Protein AF-A0A2G9M709-F1 (afdb_monomer_lite)

Secondary structure (DSSP, 8-state):
-HHHHHHHHHHHHHHHHHHHHHHHHHHHH-STTSTHHHHHHHH-TT-HHHHH-TT---SSTTSS--S-BTTB--SS-TT-----PPTT-----TT-TTS--TTSGGGSPPPPPEEEEEEEESS---EEETTEEE--EEEEEEEEEPPPS---S-----EEEEEEEEESPPPPPTTEEEEEEEEETTTTEEEEEEEE---GGGEEEEEEEEES----SEEEEEEEESS----SPPS-EEEEEETT--TT-----HHHHSGGG-

Radius of gyration: 28.29 Å; chains: 1; bounding box: 55×75×73 Å

Foldseek 3Di:
DVVVVVVVVVVVVVVVVVVVVVVVVCVVAPDPQHDVVVVCQVPPCPRPCNVQNPPPDDPPPDPDDPDDDPPDQDPDDVPDDDDPPQADPDDDDPDDPPDDDVPPVQSGRDDWDWFKWKKAFPDQPFDQDVNDTDAKIKIKTKIWDDPPDDPPDDDQKTKIKIKMKMAPDDADDPFKWKWKWAAAPVVRDTDTQDTWHQDDRRMIIDIGMDTHDRDHFKMWIAIATPVHDDPDGDLGTTIMTTTPDPPPDDDPPVVNVVVVPD

pLDDT: mean 70.21, std 22.33, range [33.16, 97.44]

Structure (mmCIF, N/CA/C/O backbone):
data_AF-A0A2G9M709-F1
#
_entry.id   AF-A0A2G9M709-F1
#
loop_
_atom_site.group_PDB
_atom_site.id
_atom_site.type_symbol
_atom_site.label_atom_id
_atom_site.label_alt_id
_atom_site.label_comp_id
_atom_site.label_asym_id
_atom_site.label_entity_id
_atom_site.label_seq_id
_atom_site.pdbx_PDB_ins_code
_atom_site.Cartn_x
_atom_site.Cartn_y
_atom_site.Cartn_z
_atom_site.occupancy
_atom_site.B_iso_or_equiv
_atom_site.auth_seq_id
_atom_site.auth_comp_id
_atom_site.auth_asym_id
_atom_site.auth_atom_id
_atom_site.pdbx_PDB_model_num
ATOM 1 N N . MET A 1 1 ? -29.103 52.679 13.594 1.00 77.06 1 MET A N 1
ATOM 2 C CA . MET A 1 1 ? -28.140 51.559 13.471 1.00 77.06 1 MET A CA 1
ATOM 3 C C . MET A 1 1 ? -28.411 50.680 12.252 1.00 77.06 1 MET A C 1
ATOM 5 O O . MET A 1 1 ? -27.499 50.532 11.450 1.00 77.06 1 MET A O 1
ATOM 9 N N . LEU A 1 2 ? -29.648 50.207 12.042 1.00 83.44 2 LEU A N 1
ATOM 10 C CA . LEU A 1 2 ? -30.011 49.270 10.961 1.00 83.44 2 LEU A CA 1
ATOM 11 C C . LEU A 1 2 ? -29.575 49.675 9.534 1.00 83.44 2 LEU A C 1
ATOM 13 O O . LEU A 1 2 ? -29.126 48.842 8.757 1.00 83.44 2 LEU A O 1
ATOM 17 N N . ARG A 1 3 ? -29.672 50.965 9.179 1.00 83.69 3 ARG A N 1
ATOM 18 C CA . ARG A 1 3 ? -29.266 51.450 7.845 1.00 83.69 3 ARG A CA 1
ATOM 19 C C . ARG A 1 3 ? -27.764 51.313 7.583 1.00 83.69 3 ARG A C 1
ATOM 21 O O . ARG A 1 3 ? -27.372 51.022 6.463 1.00 83.69 3 ARG A O 1
ATOM 28 N N . ARG A 1 4 ? -26.924 51.518 8.604 1.00 86.62 4 ARG A N 1
ATOM 29 C CA . ARG A 1 4 ? -25.460 51.437 8.458 1.00 86.62 4 ARG A CA 1
ATOM 30 C C . ARG A 1 4 ? -24.994 49.986 8.363 1.00 86.62 4 ARG A C 1
ATOM 32 O O . ARG A 1 4 ? -24.128 49.691 7.552 1.00 86.62 4 ARG A O 1
ATOM 39 N N . THR A 1 5 ? -25.609 49.084 9.129 1.00 88.88 5 THR A N 1
ATOM 40 C CA . THR A 1 5 ? -25.307 47.646 9.066 1.00 88.88 5 THR A CA 1
ATOM 41 C C . THR A 1 5 ? -25.748 47.022 7.741 1.00 88.88 5 THR A C 1
ATOM 43 O O . THR A 1 5 ? -25.000 46.232 7.175 1.00 88.88 5 THR A O 1
ATOM 46 N N . ALA A 1 6 ? -26.900 47.427 7.193 1.00 93.12 6 ALA A N 1
ATOM 47 C CA . ALA A 1 6 ? -27.363 46.950 5.887 1.00 93.12 6 ALA A CA 1
ATOM 48 C C . ALA A 1 6 ? -26.431 47.369 4.735 1.00 93.12 6 ALA A C 1
ATOM 50 O O . ALA A 1 6 ? -26.094 46.547 3.888 1.00 93.12 6 ALA A O 1
ATOM 51 N N . VAL A 1 7 ? -25.961 48.623 4.728 1.00 94.88 7 VAL A N 1
ATOM 52 C CA . VAL A 1 7 ? -25.018 49.112 3.703 1.00 94.88 7 VAL A CA 1
ATOM 53 C C . VAL A 1 7 ? -23.686 48.358 3.765 1.00 94.88 7 VAL A C 1
ATOM 55 O O . VAL A 1 7 ? -23.128 48.011 2.727 1.00 94.88 7 VAL A O 1
ATOM 58 N N . LEU A 1 8 ? -23.200 48.054 4.969 1.00 94.69 8 LEU A N 1
ATOM 59 C CA . LEU A 1 8 ? -21.930 47.352 5.161 1.00 94.69 8 LEU A CA 1
ATOM 60 C C . LEU A 1 8 ? -22.011 45.888 4.693 1.00 94.69 8 LEU A C 1
ATOM 62 O O . LEU A 1 8 ? -21.103 45.413 4.017 1.00 94.69 8 LEU A O 1
ATOM 66 N N . LEU A 1 9 ? -23.128 45.204 4.961 1.00 94.56 9 LEU A N 1
ATOM 67 C CA . LEU A 1 9 ? -23.373 43.845 4.461 1.00 94.56 9 LEU A CA 1
ATOM 68 C C . LEU A 1 9 ? -23.438 43.785 2.932 1.00 94.56 9 LEU A C 1
ATOM 70 O O . LEU A 1 9 ? -22.845 42.892 2.333 1.00 94.56 9 LEU A O 1
ATOM 74 N N . ILE A 1 10 ? -24.107 44.751 2.296 1.00 95.94 10 ILE A N 1
ATOM 75 C CA . ILE A 1 10 ? -24.184 44.821 0.830 1.00 95.94 10 ILE A CA 1
ATOM 76 C C . ILE A 1 10 ? -22.792 45.054 0.228 1.00 95.94 10 ILE A C 1
ATOM 78 O O . ILE A 1 10 ? -22.436 44.395 -0.745 1.00 95.94 10 ILE A O 1
ATOM 82 N N . ALA A 1 11 ? -21.978 45.929 0.825 1.00 95.00 11 ALA A N 1
ATOM 83 C CA . ALA A 1 11 ? -20.616 46.175 0.355 1.00 95.00 11 ALA A CA 1
ATOM 84 C C . ALA A 1 11 ? -19.739 44.911 0.427 1.00 95.00 11 ALA A C 1
ATOM 86 O O . ALA A 1 11 ? -19.041 44.595 -0.535 1.00 95.00 11 ALA A O 1
ATOM 87 N N . VAL A 1 12 ? -19.818 44.147 1.522 1.00 94.19 12 VAL A N 1
ATOM 88 C CA . VAL A 1 12 ? -19.084 42.876 1.669 1.00 94.19 12 VAL A CA 1
ATOM 89 C C . VAL A 1 12 ? -19.559 41.837 0.650 1.00 94.19 12 VAL A C 1
ATOM 91 O O . VAL A 1 12 ? -18.738 41.148 0.041 1.00 94.19 12 VAL A O 1
ATOM 94 N N . LEU A 1 13 ? -20.871 41.752 0.408 1.00 94.25 13 LEU A N 1
ATOM 95 C CA . LEU A 1 13 ? -21.426 40.835 -0.585 1.00 94.25 13 LEU A CA 1
ATOM 96 C C . LEU A 1 13 ? -20.913 41.170 -1.994 1.00 94.25 13 LEU A C 1
ATOM 98 O O . LEU A 1 13 ? -20.442 40.285 -2.700 1.00 94.25 13 LEU A O 1
ATOM 102 N N . ILE A 1 14 ? -20.904 42.451 -2.372 1.00 93.62 14 ILE A N 1
ATOM 103 C CA . ILE A 1 14 ? -20.398 42.892 -3.679 1.00 93.62 14 ILE A CA 1
ATOM 104 C C . ILE A 1 14 ? -18.912 42.545 -3.826 1.00 93.62 14 ILE A C 1
ATOM 106 O O . ILE A 1 14 ? -18.535 41.910 -4.810 1.00 93.62 14 ILE A O 1
ATOM 110 N N . VAL A 1 15 ? -18.077 42.873 -2.834 1.00 91.12 15 VAL A N 1
ATOM 111 C CA . VAL A 1 15 ? -16.635 42.572 -2.885 1.00 91.12 15 VAL A CA 1
ATOM 112 C C . VAL A 1 15 ? -16.386 41.065 -3.006 1.00 91.12 15 VAL A C 1
ATOM 114 O O . VAL A 1 15 ? -15.600 40.647 -3.852 1.00 91.12 15 VAL A O 1
ATOM 117 N N . SER A 1 16 ? -17.107 40.238 -2.241 1.00 85.00 16 SER A N 1
ATOM 118 C CA . SER A 1 16 ? -16.958 38.777 -2.313 1.00 85.00 16 SER A CA 1
ATOM 119 C C . SER A 1 16 ? -17.394 38.189 -3.662 1.00 85.00 16 SER A C 1
ATOM 121 O O . SER A 1 16 ? -16.711 37.310 -4.186 1.00 85.00 16 SER A O 1
ATOM 123 N N . THR A 1 17 ? -18.467 38.704 -4.275 1.00 86.38 17 THR A N 1
ATOM 124 C CA . THR A 1 17 ? -18.900 38.249 -5.609 1.00 86.38 17 THR A CA 1
ATOM 125 C C . THR A 1 17 ? -17.902 38.609 -6.710 1.00 86.38 17 THR A C 1
ATOM 127 O O . THR A 1 17 ? -17.636 37.777 -7.574 1.00 86.38 17 THR A O 1
ATOM 130 N N . VAL A 1 18 ? -17.284 39.795 -6.653 1.00 83.69 18 VAL A N 1
ATOM 131 C CA . VAL A 1 18 ? -16.254 40.206 -7.623 1.00 83.69 18 VAL A CA 1
ATOM 132 C C . VAL A 1 18 ? -15.011 39.321 -7.507 1.00 83.69 18 VAL A C 1
ATOM 134 O O . VAL A 1 18 ? -14.519 38.828 -8.521 1.00 83.69 18 VAL A O 1
ATOM 137 N N . SER A 1 19 ? -14.538 39.041 -6.288 1.00 76.25 19 SER A N 1
ATOM 138 C CA . SER A 1 19 ? -13.395 38.140 -6.081 1.00 76.25 19 SER A CA 1
ATOM 139 C C . SER A 1 19 ? -13.669 36.714 -6.573 1.00 76.25 19 SER A C 1
ATOM 141 O O . SER A 1 19 ? -12.779 36.076 -7.130 1.00 76.25 19 SER A O 1
ATOM 143 N N . PHE A 1 20 ? -14.900 36.219 -6.409 1.00 75.94 20 PHE A N 1
ATOM 144 C CA . PHE A 1 20 ? -15.285 34.884 -6.869 1.00 75.94 20 PHE A CA 1
ATOM 145 C C . PHE A 1 20 ? -15.339 34.774 -8.402 1.00 75.94 20 PHE A C 1
ATOM 147 O O . PHE A 1 20 ? -14.881 33.778 -8.959 1.00 75.94 20 PHE A O 1
ATOM 154 N N . VAL A 1 21 ? -15.838 35.803 -9.098 1.00 72.31 21 VAL A N 1
ATOM 155 C CA . VAL A 1 21 ? -15.868 35.832 -10.573 1.00 72.31 21 VAL A CA 1
ATOM 156 C C . VAL A 1 21 ? -14.454 35.864 -11.158 1.00 72.31 21 VAL A C 1
ATOM 158 O O . VAL A 1 21 ? -14.177 35.114 -12.090 1.00 72.31 21 VAL A O 1
ATOM 161 N N . MET A 1 22 ? -13.536 36.641 -10.575 1.00 67.25 22 MET A N 1
ATOM 162 C CA . MET A 1 22 ? -12.139 36.662 -11.033 1.00 67.25 22 MET A CA 1
ATOM 163 C C . MET A 1 22 ? -11.433 35.312 -10.826 1.00 67.25 22 MET A C 1
ATOM 165 O O . MET A 1 22 ? -10.694 34.861 -11.697 1.00 67.25 22 MET A O 1
ATOM 169 N N . ALA A 1 23 ? -11.705 34.618 -9.716 1.00 61.78 23 ALA A N 1
ATOM 170 C CA . ALA A 1 23 ? -11.159 33.280 -9.475 1.00 61.78 23 ALA A CA 1
ATOM 171 C C . ALA A 1 23 ? -11.719 32.218 -10.448 1.00 61.78 23 ALA A C 1
ATOM 173 O O . ALA A 1 23 ? -11.021 31.268 -10.816 1.00 61.78 23 ALA A O 1
ATOM 174 N N . LEU A 1 24 ? -12.971 32.372 -10.893 1.00 59.56 24 LEU A N 1
ATOM 175 C CA . LEU A 1 24 ? -13.564 31.521 -11.930 1.00 59.56 24 LEU A CA 1
ATOM 176 C C . LEU A 1 24 ? -12.944 31.765 -13.314 1.00 59.56 24 LEU A C 1
ATOM 178 O O . LEU A 1 24 ? -12.762 30.819 -14.080 1.00 59.56 24 LEU A O 1
ATOM 182 N N . GLU A 1 25 ? -12.569 33.004 -13.627 1.00 58.25 25 GLU A N 1
ATOM 183 C CA . GLU A 1 25 ? -11.901 33.327 -14.890 1.00 58.25 25 GLU A CA 1
ATOM 184 C C . GLU A 1 25 ? -10.494 32.698 -14.955 1.00 58.25 25 GLU A C 1
ATOM 186 O O . GLU A 1 25 ? -10.164 32.038 -15.945 1.00 58.25 25 GLU A O 1
ATOM 191 N N . ASP A 1 26 ? -9.732 32.743 -13.854 1.00 52.22 26 ASP A N 1
ATOM 192 C CA . ASP A 1 26 ? -8.396 32.125 -13.750 1.00 52.22 26 ASP A CA 1
ATOM 193 C C . ASP A 1 26 ? -8.418 30.584 -13.780 1.00 52.22 26 ASP A C 1
ATOM 195 O O . ASP A 1 26 ? -7.473 29.939 -14.254 1.00 52.22 26 ASP A O 1
ATOM 199 N N . THR A 1 27 ? -9.509 29.964 -13.326 1.00 49.94 27 THR A N 1
ATOM 200 C CA . THR A 1 27 ? -9.671 28.499 -13.369 1.00 49.94 27 THR A CA 1
ATOM 201 C C . THR A 1 27 ? -10.175 27.989 -14.720 1.00 49.94 27 THR A C 1
ATOM 203 O O . THR A 1 27 ? -10.001 26.810 -15.027 1.00 49.94 27 THR A O 1
ATOM 206 N N . SER A 1 28 ? -10.724 28.863 -15.570 1.00 46.81 28 SER A N 1
ATOM 207 C CA . SER A 1 28 ? -11.268 28.476 -16.878 1.00 46.81 28 SER A CA 1
ATOM 208 C C . SER A 1 28 ? -10.235 28.396 -18.015 1.00 46.81 28 SER A C 1
ATOM 210 O O . SER A 1 28 ? -10.542 27.822 -19.060 1.00 46.81 28 SER A O 1
ATOM 212 N N . SER A 1 29 ? -9.000 28.897 -17.838 1.00 47.84 29 SER A N 1
ATOM 213 C CA . SER A 1 29 ? -7.988 28.854 -18.917 1.00 47.84 29 SER A CA 1
ATOM 214 C C . SER A 1 29 ? -6.548 28.492 -18.524 1.00 47.84 29 SER A C 1
ATOM 216 O O . SER A 1 29 ? -5.688 28.420 -19.403 1.00 47.84 29 SER A O 1
ATOM 218 N N . SER A 1 30 ? -6.274 28.174 -17.252 1.00 43.94 30 SER A N 1
ATOM 219 C CA . SER A 1 30 ? -4.926 27.800 -16.775 1.00 43.94 30 SER A CA 1
ATOM 220 C C . SER A 1 30 ? -4.700 26.294 -16.582 1.00 43.94 30 SER A C 1
ATOM 222 O O . SER A 1 30 ? -3.713 25.868 -15.980 1.00 43.94 30 SER A O 1
ATOM 224 N N . GLY A 1 31 ? -5.537 25.455 -17.198 1.00 37.84 31 GLY A N 1
ATOM 225 C CA . GLY A 1 31 ? -5.041 24.158 -17.651 1.00 37.84 31 GLY A CA 1
ATOM 226 C C . GLY A 1 31 ? -3.871 24.397 -18.609 1.00 37.84 31 GLY A C 1
ATOM 227 O O . GLY A 1 31 ? -3.884 25.363 -19.368 1.00 37.84 31 GLY A O 1
ATOM 228 N N . TYR A 1 32 ? -2.861 23.531 -18.578 1.00 40.28 32 TYR A N 1
ATOM 229 C CA . TYR A 1 32 ? -1.589 23.551 -19.329 1.00 40.28 32 TYR A CA 1
ATOM 230 C C . TYR A 1 32 ? -1.706 23.652 -20.881 1.00 40.28 32 TYR A C 1
ATOM 232 O O . TYR A 1 32 ? -0.771 23.324 -21.610 1.00 40.28 32 TYR A O 1
ATOM 240 N N . THR A 1 33 ? -2.867 24.051 -21.403 1.00 45.28 33 THR A N 1
ATOM 241 C CA . THR A 1 33 ? -3.334 23.924 -22.783 1.00 45.28 33 THR A CA 1
ATOM 242 C C . THR A 1 33 ? -4.011 25.189 -23.348 1.00 45.28 33 THR A C 1
ATOM 244 O O . THR A 1 33 ? -4.439 25.165 -24.499 1.00 45.28 33 THR A O 1
ATOM 247 N N . GLY A 1 34 ? -4.130 26.298 -22.607 1.00 46.03 34 GLY A N 1
ATOM 248 C CA . GLY A 1 34 ? -4.859 27.500 -23.052 1.00 46.03 34 GLY A CA 1
ATOM 249 C C . GLY A 1 34 ? -3.966 28.632 -23.578 1.00 46.03 34 GLY A C 1
ATOM 250 O O . GLY A 1 34 ? -3.078 29.080 -22.862 1.00 46.03 34 GLY A O 1
ATOM 251 N N . TYR A 1 35 ? -4.223 29.085 -24.817 1.00 47.31 35 TYR A N 1
ATOM 252 C CA . TYR A 1 35 ? -3.826 30.332 -25.527 1.00 47.31 35 TYR A CA 1
ATOM 253 C C . TYR A 1 35 ? -2.412 30.928 -25.300 1.00 47.31 35 TYR A C 1
ATOM 255 O O . TYR A 1 35 ? -1.658 31.110 -26.256 1.00 47.31 35 TYR A O 1
ATOM 263 N N . SER A 1 36 ? -2.005 31.163 -24.055 1.00 52.28 36 SER A N 1
ATOM 264 C CA . SER A 1 36 ? -0.688 31.658 -23.631 1.00 52.28 36 SER A CA 1
ATOM 265 C C . SER A 1 36 ? 0.493 30.821 -24.146 1.00 52.28 36 SER A C 1
ATOM 267 O O . SER A 1 36 ? 1.530 31.367 -24.519 1.00 52.28 36 SER A O 1
ATOM 269 N N . SER A 1 37 ? 0.352 29.493 -24.235 1.00 49.28 37 SER A N 1
ATOM 270 C CA . SER A 1 37 ? 1.400 28.612 -24.779 1.00 49.28 37 SER A CA 1
ATOM 271 C C . SER A 1 37 ? 1.550 28.763 -26.296 1.00 49.28 37 SER A C 1
ATOM 273 O O . SER A 1 37 ? 2.640 28.577 -26.841 1.00 49.28 37 SER A O 1
ATOM 275 N N . ARG A 1 38 ? 0.451 29.102 -26.983 1.00 52.09 38 ARG A N 1
ATOM 276 C CA . ARG A 1 38 ? 0.419 29.357 -28.425 1.00 52.09 38 ARG A CA 1
ATOM 277 C C . ARG A 1 38 ? 1.048 30.710 -28.740 1.00 52.09 38 ARG A C 1
ATOM 279 O O . ARG A 1 38 ? 1.880 30.772 -29.639 1.00 52.09 38 ARG A O 1
ATOM 286 N N . GLU A 1 39 ? 0.719 31.744 -27.967 1.00 56.59 39 GLU A N 1
ATOM 287 C CA . GLU A 1 39 ? 1.349 33.060 -28.108 1.00 56.59 39 GLU A CA 1
ATOM 288 C C . GLU A 1 39 ? 2.836 33.019 -27.774 1.00 56.59 39 GLU A C 1
ATOM 290 O O . GLU A 1 39 ? 3.626 33.476 -28.591 1.00 56.59 39 GLU A O 1
ATOM 295 N N . ARG A 1 40 ? 3.249 32.363 -26.677 1.00 56.84 40 ARG A N 1
ATOM 296 C CA . ARG A 1 40 ? 4.679 32.207 -26.350 1.00 56.84 40 ARG A CA 1
ATOM 297 C C . ARG A 1 40 ? 5.479 31.544 -27.466 1.00 56.84 40 ARG A C 1
ATOM 299 O O . ARG A 1 40 ? 6.618 31.920 -27.665 1.00 56.84 40 ARG A O 1
ATOM 306 N N . ARG A 1 41 ? 4.910 30.583 -28.207 1.00 53.94 41 ARG A N 1
ATOM 307 C CA . ARG A 1 41 ? 5.584 29.961 -29.367 1.00 53.94 41 ARG A CA 1
ATOM 308 C C . ARG A 1 41 ? 5.567 30.828 -30.623 1.00 53.94 41 ARG A C 1
ATOM 310 O O . ARG A 1 41 ? 6.419 30.637 -31.486 1.00 53.94 41 ARG A O 1
ATOM 317 N N . ALA A 1 42 ? 4.589 31.720 -30.753 1.00 55.38 42 ALA A N 1
ATOM 318 C CA . ALA A 1 42 ? 4.509 32.661 -31.863 1.00 55.38 42 ALA A CA 1
ATOM 319 C C . ALA A 1 42 ? 5.467 33.849 -31.674 1.00 55.38 42 ALA A C 1
ATOM 321 O O . ALA A 1 42 ? 5.980 34.365 -32.660 1.00 55.38 42 ALA A O 1
ATOM 322 N N . THR A 1 43 ? 5.723 34.250 -30.425 1.00 54.22 43 THR A N 1
ATOM 323 C CA . THR A 1 43 ? 6.609 35.369 -30.062 1.00 54.22 43 THR A CA 1
ATOM 324 C C . THR A 1 43 ? 7.983 34.937 -29.546 1.00 54.22 43 THR A C 1
ATOM 326 O O . THR A 1 43 ? 8.807 35.795 -29.239 1.00 54.22 43 THR A O 1
ATOM 329 N N . ASP A 1 44 ? 8.261 33.630 -29.474 1.00 58.00 44 ASP A N 1
ATOM 330 C CA . ASP A 1 44 ? 9.587 33.102 -29.141 1.00 58.00 44 ASP A CA 1
ATOM 331 C C . ASP A 1 44 ? 10.620 33.627 -30.163 1.00 58.00 44 ASP A C 1
ATOM 333 O O . ASP A 1 44 ? 10.418 33.428 -31.369 1.00 58.00 44 ASP A O 1
ATOM 337 N N . PRO A 1 45 ? 11.727 34.266 -29.734 1.00 54.19 45 PRO A N 1
ATOM 338 C CA . PRO A 1 45 ? 12.806 34.683 -30.632 1.00 54.19 45 PRO A CA 1
ATOM 339 C C . PRO A 1 45 ? 13.471 33.509 -31.375 1.00 54.19 45 PRO A C 1
ATOM 341 O O . PRO A 1 45 ? 14.143 33.715 -32.385 1.00 54.19 45 PRO A O 1
ATOM 344 N N . TYR A 1 46 ? 13.255 32.271 -30.920 1.00 51.91 46 TYR A N 1
ATOM 345 C CA . TYR A 1 46 ? 13.653 31.039 -31.608 1.00 51.91 46 TYR A CA 1
ATOM 346 C C . TYR A 1 46 ? 12.536 30.433 -32.469 1.00 51.91 46 TYR A C 1
ATOM 348 O O . TYR A 1 46 ? 12.667 29.318 -32.987 1.00 51.91 46 TYR A O 1
ATOM 356 N N . SER A 1 47 ? 11.420 31.144 -32.649 1.00 57.06 47 SER A N 1
ATOM 357 C CA . SER A 1 47 ? 10.334 30.693 -33.507 1.00 57.06 47 SER A CA 1
ATOM 358 C C . SER A 1 47 ? 10.781 30.660 -34.970 1.00 57.06 47 SER A C 1
ATOM 360 O O . SER A 1 47 ? 11.493 31.519 -35.496 1.00 57.06 47 SER A O 1
ATOM 362 N N . ARG A 1 48 ? 10.328 29.617 -35.664 1.00 56.28 48 ARG A N 1
ATOM 363 C CA . ARG A 1 48 ? 10.691 29.308 -37.053 1.00 56.28 48 ARG A CA 1
ATOM 364 C C . ARG A 1 48 ? 10.418 30.465 -38.031 1.00 56.28 48 ARG A C 1
ATOM 366 O O . ARG A 1 48 ? 11.070 30.546 -39.067 1.00 56.28 48 ARG A O 1
ATOM 373 N N . VAL A 1 49 ? 9.463 31.338 -37.715 1.00 56.16 49 VAL A N 1
ATOM 374 C CA . VAL A 1 49 ? 9.066 32.474 -38.561 1.00 56.16 49 VAL A CA 1
ATOM 375 C C . VAL A 1 49 ? 10.175 33.524 -38.641 1.00 56.16 49 VAL A C 1
ATOM 377 O O . VAL A 1 49 ? 10.421 34.061 -39.718 1.00 56.16 49 VAL A O 1
ATOM 380 N N . GLN A 1 50 ? 10.895 33.765 -37.543 1.00 56.03 50 GLN A N 1
ATOM 381 C CA . GLN A 1 50 ? 11.928 34.799 -37.486 1.00 56.03 50 GLN A CA 1
ATOM 382 C C . GLN A 1 50 ? 13.217 34.394 -38.222 1.00 56.03 50 GLN A C 1
ATOM 384 O O . GLN A 1 50 ? 13.863 35.242 -38.828 1.00 56.03 50 GLN A O 1
ATOM 389 N N . TYR A 1 51 ? 13.564 33.101 -38.230 1.00 55.31 51 TYR A N 1
ATOM 390 C CA . TYR A 1 51 ? 14.781 32.600 -38.887 1.00 55.31 51 TYR A CA 1
ATOM 391 C C . TYR A 1 51 ? 14.626 32.304 -40.382 1.00 55.31 51 TYR A C 1
ATOM 393 O O . TYR A 1 51 ? 15.606 32.396 -41.118 1.00 55.31 51 TYR A O 1
ATOM 401 N N . PHE A 1 52 ? 13.433 31.913 -40.840 1.00 64.44 52 PHE A N 1
ATOM 402 C CA . PHE A 1 52 ? 13.251 31.421 -42.212 1.00 64.44 52 PHE A CA 1
ATOM 403 C C . PHE A 1 52 ? 12.309 32.283 -43.064 1.00 64.44 52 PHE A C 1
ATOM 405 O O . PHE A 1 52 ? 12.231 32.066 -44.268 1.00 64.44 52 PHE A O 1
ATOM 412 N N . GLY A 1 53 ? 11.635 33.280 -42.483 1.00 61.44 53 GLY A N 1
ATOM 413 C CA . GLY A 1 53 ? 10.667 34.122 -43.189 1.00 61.44 53 GLY A CA 1
ATOM 414 C C . GLY A 1 53 ? 9.332 33.416 -43.455 1.00 61.44 53 GLY A C 1
ATOM 415 O O . GLY A 1 53 ? 9.217 32.189 -43.378 1.00 61.44 53 GLY A O 1
ATOM 416 N N . TYR A 1 54 ? 8.295 34.202 -43.758 1.00 58.38 54 TYR A N 1
ATOM 417 C CA . TYR A 1 54 ? 6.938 33.689 -44.000 1.00 58.38 54 TYR A CA 1
ATOM 418 C C . TYR A 1 54 ? 6.836 32.817 -45.264 1.00 58.38 54 TYR A C 1
ATOM 420 O O . TYR A 1 54 ? 5.995 31.921 -45.319 1.00 58.38 54 TYR A O 1
ATOM 428 N N . ASP A 1 55 ? 7.743 33.016 -46.223 1.00 52.16 55 ASP A N 1
ATOM 429 C CA . ASP A 1 55 ? 7.700 32.377 -47.544 1.00 52.16 55 ASP A CA 1
ATOM 430 C C . ASP A 1 55 ? 8.523 31.083 -47.640 1.00 52.16 55 ASP A C 1
ATOM 432 O O . ASP A 1 55 ? 8.593 30.457 -48.700 1.00 52.16 55 ASP A O 1
ATOM 436 N N . TYR A 1 56 ? 9.141 30.626 -46.543 1.00 46.78 56 TYR A N 1
ATOM 437 C CA . TYR A 1 56 ? 9.885 29.366 -46.544 1.00 46.78 56 TYR A CA 1
ATOM 438 C C . TYR A 1 56 ? 8.945 28.153 -46.569 1.00 46.78 56 TYR A C 1
ATOM 440 O O . TYR A 1 56 ? 8.588 27.550 -45.545 1.00 46.78 56 TYR A O 1
ATOM 448 N N . VAL A 1 57 ? 8.574 27.761 -47.786 1.00 51.28 57 VAL A N 1
ATOM 449 C CA . VAL A 1 57 ? 7.855 26.528 -48.101 1.00 51.28 57 VAL A CA 1
ATOM 450 C C . VAL A 1 57 ? 8.879 25.458 -48.480 1.00 51.28 57 VAL A C 1
ATOM 452 O O . VAL A 1 57 ? 9.498 25.522 -49.539 1.00 51.28 57 VAL A O 1
ATOM 455 N N . ARG A 1 58 ? 9.071 24.438 -47.630 1.00 47.75 58 ARG A N 1
ATOM 456 C CA . ARG A 1 58 ? 9.841 23.249 -48.037 1.00 47.75 58 ARG A CA 1
ATOM 457 C C . ARG A 1 58 ? 9.028 22.462 -49.076 1.00 47.75 58 ARG A C 1
ATOM 459 O O . ARG A 1 58 ? 7.923 22.035 -48.741 1.00 47.75 58 ARG A O 1
ATOM 466 N N . PRO A 1 59 ? 9.563 22.210 -50.284 1.00 45.62 59 PRO A N 1
ATOM 467 C CA . PRO A 1 59 ? 8.846 21.489 -51.340 1.00 45.62 59 PRO A CA 1
ATOM 468 C C . PRO A 1 59 ? 8.719 19.980 -51.067 1.00 45.62 59 PRO A C 1
ATOM 470 O O . PRO A 1 59 ? 7.882 19.312 -51.665 1.00 45.62 59 PRO A O 1
ATOM 473 N N . LEU A 1 60 ? 9.483 19.439 -50.111 1.00 44.28 60 LEU A N 1
ATOM 474 C CA . LEU A 1 60 ? 9.352 18.060 -49.631 1.00 44.28 60 LEU A CA 1
ATOM 475 C C . LEU A 1 60 ? 8.249 17.986 -48.570 1.00 44.28 60 LEU A C 1
ATOM 477 O O . LEU A 1 60 ? 8.493 17.939 -47.362 1.00 44.28 60 LEU A O 1
ATOM 481 N N . THR A 1 61 ? 7.011 18.052 -49.040 1.00 43.09 61 THR A N 1
ATOM 482 C CA . THR A 1 61 ? 5.822 17.863 -48.216 1.00 43.09 61 THR A CA 1
ATOM 483 C C . THR A 1 61 ? 5.758 16.406 -47.746 1.00 43.09 61 THR A C 1
ATOM 485 O O . THR A 1 61 ? 5.811 15.485 -48.552 1.00 43.09 61 THR A O 1
ATOM 488 N N . ASN A 1 62 ? 5.656 16.231 -46.422 1.00 39.53 62 ASN A N 1
ATOM 489 C CA . ASN A 1 62 ? 5.304 15.012 -45.665 1.00 39.53 62 ASN A CA 1
ATOM 490 C C . ASN A 1 62 ? 6.402 14.313 -44.851 1.00 39.53 62 ASN A C 1
ATOM 492 O O . ASN A 1 62 ? 6.065 13.452 -44.042 1.00 39.53 62 ASN A O 1
ATOM 496 N N . TYR A 1 63 ? 7.665 14.739 -44.910 1.00 39.66 63 TYR A N 1
ATOM 497 C CA . TYR A 1 63 ? 8.676 14.239 -43.968 1.00 39.66 63 TYR A CA 1
ATOM 498 C C . TYR A 1 63 ? 8.928 15.236 -42.830 1.00 39.66 63 TYR A C 1
ATOM 500 O O . TYR A 1 63 ? 9.550 16.281 -43.004 1.00 39.66 63 TYR A O 1
ATOM 508 N N . GLY A 1 64 ? 8.432 14.901 -41.635 1.00 41.88 64 GLY A N 1
ATOM 509 C CA . GLY A 1 64 ? 8.942 15.433 -40.366 1.00 41.88 64 GLY A CA 1
ATOM 510 C C . GLY A 1 64 ? 8.677 16.908 -40.041 1.00 41.88 64 GLY A C 1
ATOM 511 O O . GLY A 1 64 ? 9.288 17.423 -39.104 1.00 41.88 64 GLY A O 1
ATOM 512 N N . SER A 1 65 ? 7.779 17.617 -40.735 1.00 42.09 65 SER A N 1
ATOM 513 C CA . SER A 1 65 ? 7.442 18.986 -40.326 1.00 42.09 65 SER A CA 1
ATOM 514 C C . SER A 1 65 ? 6.570 18.975 -39.063 1.00 42.09 65 SER A C 1
ATOM 516 O O . SER A 1 65 ? 5.357 18.785 -39.135 1.00 42.09 65 SER A O 1
ATOM 518 N N . LYS A 1 66 ? 7.177 19.213 -37.896 1.00 44.50 66 LYS A N 1
ATOM 519 C CA . LYS A 1 66 ? 6.451 19.588 -36.676 1.00 44.50 66 LYS A CA 1
ATOM 520 C C . LYS A 1 66 ? 6.000 21.041 -36.815 1.00 44.50 66 LYS A C 1
ATOM 522 O O . LYS A 1 66 ? 6.763 21.966 -36.559 1.00 44.50 66 LYS A O 1
ATOM 527 N N . GLY A 1 67 ? 4.781 21.244 -37.286 1.00 39.47 67 GLY A N 1
ATOM 528 C CA . GLY A 1 67 ? 4.149 22.555 -37.319 1.00 39.47 67 GLY A CA 1
ATOM 529 C C . GLY A 1 67 ? 2.646 22.392 -37.514 1.00 39.47 67 GLY A C 1
ATOM 530 O O . GLY A 1 67 ? 2.253 21.615 -38.386 1.00 39.47 67 GLY A O 1
ATOM 531 N N . PRO A 1 68 ? 1.804 23.072 -36.722 1.00 38.72 68 PRO A N 1
ATOM 532 C CA . PRO A 1 68 ? 0.365 23.037 -36.931 1.00 38.72 68 PRO A CA 1
ATOM 533 C C . PRO A 1 68 ? 0.047 23.685 -38.285 1.00 38.72 68 PRO A C 1
ATOM 535 O O . PRO A 1 68 ? 0.345 24.859 -38.503 1.00 38.72 68 PRO A O 1
ATOM 538 N N . ARG A 1 69 ? -0.530 22.921 -39.219 1.00 44.16 69 ARG A N 1
ATOM 539 C CA . ARG A 1 69 ? -1.200 23.483 -40.400 1.00 44.16 69 ARG A CA 1
ATOM 540 C C . ARG A 1 69 ? -2.668 23.691 -40.047 1.00 44.16 69 ARG A C 1
ATOM 542 O O . ARG A 1 69 ? -3.293 22.788 -39.505 1.00 44.16 69 ARG A O 1
ATOM 549 N N . LEU A 1 70 ? -3.209 24.861 -40.383 1.00 44.00 70 LEU A N 1
ATOM 550 C CA . LEU A 1 70 ? -4.568 25.295 -40.026 1.00 44.00 70 LEU A CA 1
ATOM 551 C C . LEU A 1 70 ? -5.696 24.381 -40.543 1.00 44.00 70 LEU A C 1
ATOM 553 O O . LEU A 1 70 ? -6.819 24.502 -40.072 1.00 44.00 70 LEU A O 1
ATOM 557 N N . THR A 1 71 ? -5.421 23.473 -41.485 1.00 47.09 71 THR A N 1
ATOM 558 C CA . THR A 1 71 ? -6.454 22.663 -42.156 1.00 47.09 71 THR A CA 1
ATOM 559 C C . THR A 1 71 ? -6.215 21.154 -42.127 1.00 47.09 71 THR A C 1
ATOM 561 O O . THR A 1 71 ? -7.080 20.398 -42.554 1.00 47.09 71 THR A O 1
ATOM 564 N N . THR A 1 72 ? -5.081 20.681 -41.604 1.00 44.28 72 THR A N 1
ATOM 565 C CA . THR A 1 72 ? -4.780 19.243 -41.516 1.00 44.28 72 THR A CA 1
ATOM 566 C C . THR A 1 72 ? -4.016 18.958 -40.234 1.00 44.28 72 THR A C 1
ATOM 568 O O . THR A 1 72 ? -2.841 19.316 -40.111 1.00 44.28 72 THR A O 1
ATOM 571 N N . GLN A 1 73 ? -4.682 18.301 -39.288 1.00 39.81 73 GLN A N 1
ATOM 572 C CA . GLN A 1 73 ? -4.043 17.731 -38.108 1.00 39.81 73 GLN A CA 1
ATOM 573 C C . GLN A 1 73 ? -3.102 16.614 -38.578 1.00 39.81 73 GLN A C 1
ATOM 575 O O . GLN A 1 73 ? -3.538 15.584 -39.086 1.00 39.81 73 GLN A O 1
ATOM 580 N N . GLY A 1 74 ? -1.790 16.833 -38.469 1.00 39.84 74 GLY A N 1
ATOM 581 C CA . GLY A 1 74 ? -0.825 15.743 -38.600 1.00 39.84 74 GLY A CA 1
ATOM 582 C C . GLY A 1 74 ? -1.014 14.729 -37.467 1.00 39.84 74 GLY A C 1
ATOM 583 O O . GLY A 1 74 ? -1.584 15.059 -36.432 1.00 39.84 74 GLY A O 1
ATOM 584 N N . ALA A 1 75 ? -0.474 13.517 -37.626 1.00 41.91 75 ALA A N 1
ATOM 585 C CA . ALA A 1 75 ? -0.585 12.383 -36.689 1.00 41.91 75 ALA A CA 1
ATOM 586 C C . ALA A 1 75 ? -0.061 12.622 -35.248 1.00 41.91 75 ALA A C 1
ATOM 588 O O . ALA A 1 75 ? -0.012 11.706 -34.433 1.00 41.91 75 ALA A O 1
ATOM 589 N N . LYS A 1 76 ? 0.329 13.852 -34.915 1.00 44.75 76 LYS A N 1
ATOM 590 C CA . LYS A 1 76 ? 0.395 14.365 -33.550 1.00 44.75 76 LYS A CA 1
ATOM 591 C C . LYS A 1 76 ? -0.366 15.682 -33.525 1.00 44.75 76 LYS A C 1
ATOM 593 O O . LYS A 1 76 ? 0.218 16.740 -33.758 1.00 44.75 76 LYS A O 1
ATOM 598 N N . GLY A 1 77 ? -1.669 15.594 -33.284 1.00 39.81 77 GLY A N 1
ATOM 599 C CA . GLY A 1 77 ? -2.420 16.744 -32.813 1.00 39.81 77 GLY A CA 1
ATOM 600 C C . GLY A 1 77 ? -1.835 17.235 -31.488 1.00 39.81 77 GLY A C 1
ATOM 601 O O . GLY A 1 77 ? -1.145 16.514 -30.770 1.00 39.81 77 GLY A O 1
ATOM 602 N N . ASP A 1 78 ? -2.149 18.471 -31.165 1.00 39.28 78 ASP A N 1
ATOM 603 C CA . ASP A 1 78 ? -2.076 19.137 -29.866 1.00 39.28 78 ASP A CA 1
ATOM 604 C C . ASP A 1 78 ? -2.657 18.316 -28.690 1.00 39.28 78 ASP A C 1
ATOM 606 O O . ASP A 1 78 ? -2.355 18.605 -27.535 1.00 39.28 78 ASP A O 1
ATOM 610 N N . SER A 1 79 ? -3.412 17.253 -28.978 1.00 42.16 79 SER A N 1
ATOM 611 C CA . SER A 1 79 ? -3.960 16.267 -28.036 1.00 42.16 79 SER A CA 1
ATOM 612 C C . SER A 1 79 ? -3.281 14.882 -28.073 1.00 42.16 79 SER A C 1
ATOM 614 O O . SER A 1 79 ? -3.681 13.977 -27.344 1.00 42.16 79 SER A O 1
ATOM 616 N N . GLY A 1 80 ? -2.267 14.672 -28.919 1.00 35.41 80 GLY A N 1
ATOM 617 C CA . GLY A 1 80 ? -1.639 13.366 -29.123 1.00 35.41 80 GLY A CA 1
ATOM 618 C C . GLY A 1 80 ? -0.564 13.061 -28.083 1.00 35.41 80 GLY A C 1
ATOM 619 O O . GLY A 1 80 ? 0.535 13.618 -28.149 1.00 35.41 80 GLY A O 1
ATOM 620 N N . ALA A 1 81 ? -0.857 12.135 -27.164 1.00 37.59 81 ALA A N 1
ATOM 621 C CA . ALA A 1 81 ? 0.128 11.531 -26.273 1.00 37.59 81 ALA A CA 1
ATOM 622 C C . ALA A 1 81 ? 1.376 11.126 -27.074 1.00 37.59 81 ALA A C 1
ATOM 624 O O . ALA A 1 81 ? 1.291 10.484 -28.125 1.00 37.59 81 ALA A O 1
ATOM 625 N N . ALA A 1 82 ? 2.555 11.544 -26.615 1.00 41.88 82 ALA A N 1
ATOM 626 C CA . ALA A 1 82 ? 3.802 11.070 -27.184 1.00 41.88 82 ALA A CA 1
ATOM 627 C C . ALA A 1 82 ? 3.804 9.537 -27.106 1.00 41.88 82 ALA A C 1
ATOM 629 O O . ALA A 1 82 ? 3.823 8.997 -26.006 1.00 41.88 82 ALA A O 1
ATOM 630 N 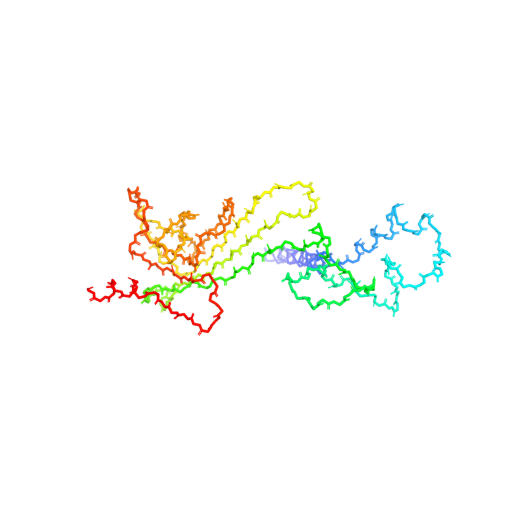N . PHE A 1 83 ? 3.730 8.882 -28.272 1.00 40.03 83 PHE A N 1
ATOM 631 C CA . PHE A 1 83 ? 3.839 7.436 -28.463 1.00 40.03 83 PHE A CA 1
ATOM 632 C C . PHE A 1 83 ? 4.807 6.808 -27.456 1.00 40.03 83 PHE A C 1
ATOM 634 O O . PHE A 1 83 ? 6.019 6.816 -27.655 1.00 40.03 83 PHE A O 1
ATOM 641 N N . THR A 1 84 ? 4.256 6.270 -26.378 1.00 38.81 84 THR A N 1
ATOM 642 C CA . THR A 1 84 ? 4.867 5.189 -25.621 1.00 38.81 84 THR A CA 1
ATOM 643 C C . THR A 1 84 ? 4.186 3.968 -26.201 1.00 38.81 84 THR A C 1
ATOM 645 O O . THR A 1 84 ? 3.051 3.657 -25.859 1.00 38.81 84 THR A O 1
ATOM 648 N N . LEU A 1 85 ? 4.805 3.402 -27.238 1.00 42.03 85 LEU A N 1
ATOM 649 C CA . LEU A 1 85 ? 4.407 2.088 -27.719 1.00 42.03 85 LEU A CA 1
ATOM 650 C C . LEU A 1 85 ? 4.558 1.139 -26.531 1.00 42.03 85 LEU A C 1
ATOM 652 O O . LEU A 1 85 ? 5.634 1.105 -25.930 1.00 42.03 85 LEU A O 1
ATOM 656 N N . ASP A 1 86 ? 3.475 0.447 -26.189 1.00 40.06 86 ASP A N 1
ATOM 657 C CA . ASP A 1 86 ? 3.505 -0.628 -25.207 1.00 40.06 86 ASP A CA 1
ATOM 658 C C . ASP A 1 86 ? 4.540 -1.652 -25.676 1.00 40.06 86 ASP A C 1
ATOM 660 O O . ASP A 1 86 ? 4.650 -1.956 -26.875 1.00 40.06 86 ASP A O 1
ATOM 664 N N . THR A 1 87 ? 5.414 -2.055 -24.767 1.00 48.94 87 THR A N 1
ATOM 665 C CA . THR A 1 87 ? 6.594 -2.825 -25.124 1.00 48.94 87 THR A CA 1
ATOM 666 C C . THR A 1 87 ? 6.140 -4.171 -25.682 1.00 48.94 87 THR A C 1
ATOM 668 O O . THR A 1 87 ? 5.386 -4.897 -25.049 1.00 48.94 87 THR A O 1
ATOM 671 N N . SER A 1 88 ? 6.619 -4.496 -26.888 1.00 41.47 88 SER A N 1
ATOM 672 C CA . SER A 1 88 ? 6.583 -5.810 -27.562 1.00 41.47 88 SER A CA 1
ATOM 673 C C . SER A 1 88 ? 5.544 -6.120 -28.650 1.00 41.47 88 SER A C 1
ATOM 675 O O . SER A 1 88 ? 5.713 -7.152 -29.299 1.00 41.47 88 SER A O 1
ATOM 677 N N . ASP A 1 89 ? 4.585 -5.255 -28.996 1.00 42.44 89 ASP A N 1
ATOM 678 C CA . ASP A 1 89 ? 3.663 -5.601 -30.097 1.00 42.44 89 ASP A CA 1
ATOM 679 C C . ASP A 1 89 ? 4.277 -5.320 -31.489 1.00 42.44 89 ASP A C 1
ATOM 681 O O . ASP A 1 89 ? 4.047 -4.271 -32.094 1.00 42.44 89 ASP A O 1
ATOM 685 N N . PHE A 1 90 ? 5.118 -6.233 -32.004 1.00 53.50 90 PHE A N 1
ATOM 686 C CA . PHE A 1 90 ? 5.601 -6.175 -33.392 1.00 53.50 90 PHE A CA 1
ATOM 687 C C . PHE A 1 90 ? 5.765 -7.543 -34.070 1.00 53.50 90 PHE A C 1
ATOM 689 O O . PHE A 1 90 ? 6.591 -8.373 -33.695 1.00 53.50 90 PHE A O 1
ATOM 696 N N . SER A 1 91 ? 5.074 -7.698 -35.203 1.00 42.44 91 SER A N 1
ATOM 697 C CA . SER A 1 91 ? 5.402 -8.668 -36.252 1.00 42.44 91 SER A CA 1
ATOM 698 C C . SER A 1 91 ? 6.662 -8.228 -37.010 1.00 42.44 91 SER A C 1
ATOM 700 O O . SER A 1 91 ? 6.728 -7.072 -37.445 1.00 42.44 91 SER A O 1
ATOM 702 N N . SER A 1 92 ? 7.629 -9.121 -37.248 1.00 41.16 92 SER A N 1
ATOM 703 C CA . SER A 1 92 ? 8.798 -8.782 -38.072 1.00 41.16 92 SER A CA 1
ATOM 704 C C . SER A 1 92 ? 8.361 -8.498 -39.517 1.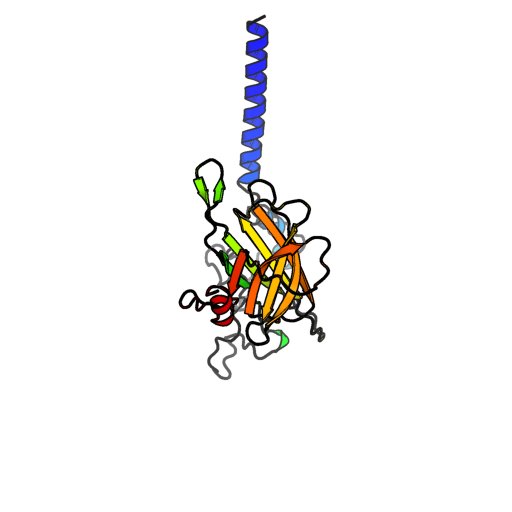00 41.16 92 SER A C 1
ATOM 706 O O . SER A 1 92 ? 7.691 -9.306 -40.161 1.00 41.16 92 SER A O 1
ATOM 708 N N . ARG A 1 93 ? 8.684 -7.307 -40.032 1.00 46.19 93 ARG A N 1
ATOM 709 C CA . ARG A 1 93 ? 8.397 -6.918 -41.423 1.00 46.19 93 ARG A CA 1
ATOM 710 C C . ARG A 1 93 ? 9.589 -6.213 -42.066 1.00 46.19 93 ARG A C 1
ATOM 712 O O . ARG A 1 93 ? 9.494 -5.077 -42.505 1.00 46.19 93 ARG A O 1
ATOM 719 N N . GLY A 1 94 ? 10.708 -6.934 -42.141 1.00 52.81 94 GLY A N 1
ATOM 720 C CA . GLY A 1 94 ? 11.797 -6.683 -43.093 1.00 52.81 94 GLY A CA 1
ATOM 721 C C . GLY A 1 94 ? 12.338 -5.246 -43.182 1.00 52.81 94 GLY A C 1
ATOM 722 O O . GLY A 1 94 ? 12.477 -4.550 -42.183 1.00 52.81 94 GLY A O 1
ATOM 723 N N . ARG A 1 95 ? 12.717 -4.844 -44.406 1.00 49.06 95 ARG A N 1
ATOM 724 C CA . ARG A 1 95 ? 13.439 -3.601 -44.743 1.00 49.06 95 ARG A CA 1
ATOM 725 C C . ARG A 1 95 ? 12.505 -2.444 -45.136 1.00 49.06 95 ARG A C 1
ATOM 727 O O . ARG A 1 95 ? 12.791 -1.761 -46.112 1.00 49.06 95 ARG A O 1
ATOM 734 N N . ASP A 1 96 ? 11.381 -2.252 -44.451 1.00 50.62 96 ASP A N 1
ATOM 735 C CA . ASP A 1 96 ? 10.498 -1.106 -44.711 1.00 50.62 96 ASP A CA 1
ATOM 736 C C . ASP A 1 96 ? 10.959 0.125 -43.895 1.00 50.62 96 ASP A C 1
ATOM 738 O O . ASP A 1 96 ? 10.768 0.152 -42.679 1.00 50.62 96 ASP A O 1
ATOM 742 N N . PRO A 1 97 ? 11.570 1.154 -44.519 1.00 48.31 97 PRO A N 1
ATOM 743 C CA . PRO A 1 97 ? 12.066 2.343 -43.824 1.00 48.31 97 PRO A CA 1
ATOM 744 C C . PRO A 1 97 ? 10.952 3.326 -43.415 1.00 48.31 97 PRO A C 1
ATOM 746 O O . PRO A 1 97 ? 11.243 4.358 -42.813 1.00 48.31 97 PRO A O 1
ATOM 749 N N . SER A 1 98 ? 9.683 3.051 -43.753 1.00 45.28 98 SER A N 1
ATOM 750 C CA . SER A 1 98 ? 8.544 3.938 -43.470 1.00 45.28 98 SER A CA 1
ATOM 751 C C . SER A 1 98 ? 7.925 3.754 -42.077 1.00 45.28 98 SER A C 1
ATOM 753 O O . SER A 1 98 ? 7.090 4.561 -41.661 1.00 45.28 98 SER A O 1
ATOM 755 N N . ARG A 1 99 ? 8.353 2.739 -41.314 1.00 47.97 99 ARG A N 1
ATOM 756 C CA . ARG A 1 99 ? 7.965 2.543 -39.910 1.00 47.97 99 ARG A CA 1
ATOM 757 C C . ARG A 1 99 ? 9.211 2.451 -39.037 1.00 47.97 99 ARG A C 1
ATOM 759 O O . ARG A 1 99 ? 10.150 1.737 -39.362 1.00 47.97 99 ARG A O 1
ATOM 766 N N . ILE A 1 100 ? 9.215 3.202 -37.935 1.00 50.03 100 ILE A N 1
ATOM 767 C CA . ILE A 1 100 ? 10.315 3.256 -36.964 1.00 50.03 100 ILE A CA 1
ATOM 768 C C . ILE A 1 100 ? 10.556 1.835 -36.443 1.00 50.03 100 ILE A C 1
ATOM 770 O O . ILE A 1 100 ? 9.771 1.325 -35.645 1.00 50.03 100 ILE A O 1
ATOM 774 N N . SER A 1 101 ? 11.617 1.174 -36.914 1.00 46.47 101 SER A N 1
ATOM 775 C CA . SER A 1 101 ? 12.051 -0.085 -36.322 1.00 46.47 101 SER A CA 1
ATOM 776 C C . SER A 1 101 ? 12.644 0.244 -34.964 1.00 46.47 101 SER A C 1
ATOM 778 O O . SER A 1 101 ? 13.637 0.970 -34.896 1.00 46.47 101 SER A O 1
ATOM 780 N N . ASN A 1 102 ? 12.098 -0.319 -33.891 1.00 48.78 102 ASN A N 1
ATOM 781 C CA . ASN A 1 102 ? 12.712 -0.189 -32.574 1.00 48.78 102 ASN A CA 1
ATOM 782 C C . ASN A 1 102 ? 13.916 -1.141 -32.395 1.00 48.78 102 ASN A C 1
ATOM 784 O O . ASN A 1 102 ? 14.126 -1.735 -31.338 1.00 48.78 102 ASN A O 1
ATOM 788 N N . PHE A 1 103 ? 14.658 -1.361 -33.489 1.00 48.81 103 PHE A N 1
ATOM 789 C CA . PHE A 1 103 ? 15.839 -2.217 -33.523 1.00 48.81 103 PHE A CA 1
ATOM 790 C C . PHE A 1 103 ? 16.972 -1.606 -32.699 1.00 48.81 103 PHE A C 1
ATOM 792 O O . PHE A 1 103 ? 17.716 -2.348 -32.065 1.00 48.81 103 PHE A O 1
ATOM 799 N N . ASP A 1 104 ? 17.057 -0.272 -32.665 1.00 50.50 104 ASP A N 1
ATOM 800 C CA . ASP A 1 104 ? 17.979 0.448 -31.794 1.00 50.50 104 ASP A CA 1
ATOM 801 C C . ASP A 1 104 ? 17.586 0.221 -30.319 1.00 50.50 104 ASP A C 1
ATOM 803 O O . ASP A 1 104 ? 16.513 0.664 -29.895 1.00 50.50 104 ASP A O 1
ATOM 807 N N . PRO A 1 105 ? 18.425 -0.458 -29.512 1.00 50.41 105 PRO A N 1
ATOM 808 C CA . PRO A 1 105 ? 18.170 -0.664 -28.090 1.00 50.41 105 PRO A CA 1
ATOM 809 C C . PRO A 1 105 ? 17.959 0.644 -27.317 1.00 50.41 105 PRO A C 1
ATOM 811 O O . PRO A 1 105 ? 17.246 0.633 -26.319 1.00 50.41 105 PRO A O 1
ATOM 814 N N . GLY A 1 106 ? 18.529 1.762 -27.786 1.00 49.94 106 GLY A N 1
ATOM 815 C CA . GLY A 1 106 ? 18.353 3.089 -27.194 1.00 49.94 106 GLY A CA 1
ATOM 816 C C . GLY A 1 106 ? 17.005 3.750 -27.501 1.00 49.94 106 GLY A C 1
ATOM 817 O O . GLY A 1 106 ? 16.668 4.756 -26.880 1.00 49.94 106 GLY A O 1
ATOM 818 N N . MET A 1 107 ? 16.223 3.197 -28.434 1.00 48.41 107 MET A N 1
ATOM 819 C CA . MET A 1 107 ? 14.864 3.656 -28.746 1.00 48.41 107 MET A CA 1
ATOM 820 C C . MET A 1 107 ? 13.775 2.764 -28.126 1.00 48.41 107 MET A C 1
ATOM 822 O O . MET A 1 107 ? 12.588 3.118 -28.161 1.00 48.41 107 MET A O 1
ATOM 826 N N . LYS A 1 108 ? 14.152 1.616 -27.540 1.00 51.31 108 LYS A N 1
ATOM 827 C CA . LYS A 1 108 ? 13.215 0.739 -26.833 1.00 51.31 108 LYS A CA 1
ATOM 828 C C . LYS A 1 108 ? 12.639 1.486 -25.637 1.00 51.31 108 LYS A C 1
ATOM 830 O O . LYS A 1 108 ? 13.379 2.025 -24.817 1.00 51.31 108 LYS A O 1
ATOM 835 N N . GLY A 1 109 ? 11.308 1.534 -25.556 1.00 49.78 109 GLY A N 1
ATOM 836 C CA . GLY A 1 109 ? 10.644 1.956 -24.329 1.00 49.78 109 GLY A CA 1
ATOM 837 C C . GLY A 1 109 ? 11.122 1.067 -23.183 1.00 49.78 109 GLY A C 1
ATOM 838 O O . GLY A 1 109 ? 11.346 -0.126 -23.384 1.00 49.78 109 GLY A O 1
ATOM 839 N N . SER A 1 110 ? 11.338 1.646 -22.006 1.00 53.81 110 SER A N 1
ATOM 840 C CA . SER A 1 110 ? 11.551 0.854 -20.802 1.00 53.81 110 SER A CA 1
ATOM 841 C C . SER A 1 110 ? 10.223 0.243 -20.371 1.00 53.81 110 SER A C 1
ATOM 843 O O . SER A 1 110 ? 9.181 0.895 -20.470 1.00 53.81 110 SER A O 1
ATOM 845 N N . ASP A 1 111 ? 10.260 -0.997 -19.882 1.00 54.09 111 ASP A N 1
ATOM 846 C CA . ASP A 1 111 ? 9.094 -1.586 -19.232 1.00 54.09 111 ASP A CA 1
ATOM 847 C C . ASP A 1 111 ? 8.736 -0.712 -18.030 1.00 54.09 111 ASP A C 1
ATOM 849 O O . ASP A 1 111 ? 9.540 -0.514 -17.113 1.00 54.09 111 ASP A O 1
ATOM 853 N N . ARG A 1 112 ? 7.537 -0.134 -18.069 1.00 64.12 112 ARG A N 1
ATOM 854 C CA . ARG A 1 112 ? 6.975 0.622 -16.956 1.00 64.12 112 ARG A CA 1
ATOM 855 C C . ARG A 1 112 ? 5.944 -0.260 -16.291 1.00 64.12 112 ARG A C 1
ATOM 857 O O . ARG A 1 112 ? 4.963 -0.650 -16.912 1.00 64.12 112 ARG A O 1
ATOM 864 N N . VAL A 1 113 ? 6.161 -0.545 -15.017 1.00 73.50 113 VAL A N 1
ATOM 865 C CA . VAL A 1 113 ? 5.137 -1.173 -14.189 1.00 73.50 113 VAL A CA 1
ATOM 866 C C . VAL A 1 113 ? 4.230 -0.057 -13.679 1.00 73.50 113 VAL A C 1
ATOM 868 O O . VAL A 1 113 ? 4.718 0.883 -13.061 1.00 73.50 113 VAL A O 1
ATOM 871 N N . ASP A 1 114 ? 2.935 -0.128 -13.965 1.00 84.50 114 ASP A N 1
ATOM 872 C CA . ASP A 1 114 ? 1.901 0.717 -13.357 1.00 84.50 114 ASP A CA 1
ATOM 873 C C . ASP A 1 114 ? 0.720 -0.184 -13.007 1.00 84.50 114 ASP A C 1
ATOM 875 O O . ASP A 1 114 ? -0.175 -0.425 -13.818 1.00 84.50 114 ASP A O 1
ATOM 879 N N . ILE A 1 115 ? 0.791 -0.781 -11.820 1.00 87.06 115 ILE A N 1
ATOM 880 C CA . ILE A 1 115 ? -0.178 -1.774 -11.359 1.00 87.06 115 ILE A CA 1
ATOM 881 C C . ILE A 1 115 ? -1.022 -1.151 -10.260 1.00 87.06 115 ILE A C 1
ATOM 883 O O . ILE A 1 115 ? -0.493 -0.576 -9.310 1.00 87.06 115 ILE A O 1
ATOM 887 N N . VAL A 1 116 ? -2.339 -1.313 -10.368 1.00 91.94 116 VAL A N 1
ATOM 888 C CA . VAL A 1 116 ? -3.282 -0.978 -9.302 1.00 91.94 116 VAL A CA 1
ATOM 889 C C . VAL A 1 116 ? -3.802 -2.269 -8.683 1.00 91.94 116 VAL A C 1
ATOM 891 O O . VAL A 1 116 ? -4.422 -3.083 -9.365 1.00 91.94 116 VAL A O 1
ATOM 894 N N . VAL A 1 117 ? -3.576 -2.431 -7.385 1.00 94.12 117 VAL A N 1
ATOM 895 C CA . VAL A 1 117 ? -4.037 -3.561 -6.577 1.00 94.12 117 VAL A CA 1
ATOM 896 C C . VAL A 1 117 ? -5.154 -3.085 -5.665 1.00 94.12 117 VAL A C 1
ATOM 898 O O . VAL A 1 117 ? -5.005 -2.099 -4.944 1.00 94.12 117 VAL A O 1
ATOM 901 N N . ASN A 1 118 ? -6.285 -3.783 -5.688 1.00 95.75 118 ASN A N 1
ATOM 902 C CA . ASN A 1 118 ? -7.338 -3.565 -4.702 1.00 95.75 118 ASN A CA 1
ATOM 903 C C . ASN A 1 118 ? -7.036 -4.427 -3.483 1.00 95.75 118 ASN A C 1
ATOM 905 O O . ASN A 1 118 ? -6.778 -5.618 -3.635 1.00 95.75 118 ASN A O 1
ATOM 909 N N . LEU A 1 119 ? -7.090 -3.827 -2.298 1.00 95.88 119 LEU A N 1
ATOM 910 C CA . LEU A 1 119 ? -6.947 -4.550 -1.046 1.00 95.88 119 LEU A CA 1
ATOM 911 C C . LEU A 1 119 ? -8.321 -4.794 -0.436 1.00 95.88 119 LEU A C 1
ATOM 913 O O . LEU A 1 119 ? -9.107 -3.856 -0.244 1.00 95.88 119 LEU A O 1
ATOM 917 N N . PHE A 1 120 ? -8.577 -6.053 -0.117 1.00 94.31 120 PHE A N 1
ATOM 918 C CA . PHE A 1 120 ? -9.801 -6.522 0.508 1.00 94.31 120 PHE A CA 1
ATOM 919 C C . PHE A 1 120 ? -9.545 -6.850 1.978 1.00 94.31 120 PHE A C 1
ATOM 921 O O . PHE A 1 120 ? -8.412 -7.180 2.333 1.00 94.31 120 PHE A O 1
ATOM 928 N N . PRO A 1 121 ? -10.569 -6.741 2.835 1.00 94.19 121 PRO A N 1
ATOM 929 C CA . PRO A 1 121 ? -10.445 -7.150 4.225 1.00 94.19 121 PRO A CA 1
ATOM 930 C C . PRO A 1 121 ? -10.154 -8.653 4.303 1.00 94.19 121 PRO A C 1
ATOM 932 O O . PRO A 1 121 ? -10.847 -9.437 3.652 1.00 94.19 121 PRO A O 1
ATOM 935 N N . ALA A 1 122 ? -9.141 -9.053 5.076 1.00 89.50 122 ALA A N 1
ATOM 936 C CA . ALA A 1 122 ? -8.862 -10.477 5.290 1.00 89.50 122 ALA A CA 1
ATOM 937 C C . ALA A 1 122 ? -9.955 -11.123 6.155 1.00 89.50 122 ALA A C 1
ATOM 939 O O . ALA A 1 122 ? -10.439 -12.212 5.849 1.00 89.50 122 ALA A O 1
ATOM 940 N N . GLU A 1 123 ? -10.423 -10.389 7.165 1.00 84.75 123 GLU A N 1
ATOM 941 C CA . GLU A 1 123 ? -11.596 -10.733 7.960 1.00 84.75 123 GLU A CA 1
ATOM 942 C C . GLU A 1 123 ? -12.699 -9.697 7.755 1.00 84.75 123 GLU A C 1
ATOM 944 O O . GLU A 1 123 ? -12.458 -8.487 7.773 1.00 84.75 123 GLU A O 1
ATOM 949 N N . VAL A 1 124 ? -13.944 -10.155 7.592 1.00 73.75 124 VAL A N 1
ATOM 950 C CA . VAL A 1 124 ? -15.112 -9.269 7.491 1.00 73.75 124 VAL A CA 1
ATOM 951 C C . VAL A 1 124 ? -15.462 -8.739 8.881 1.00 73.75 124 VAL A C 1
ATOM 953 O O . VAL A 1 124 ? -16.459 -9.118 9.494 1.00 73.75 124 VAL A O 1
ATOM 956 N N . VAL A 1 125 ? -14.624 -7.845 9.396 1.00 73.00 125 VAL A N 1
ATOM 957 C CA . VAL A 1 125 ? -14.917 -7.092 10.610 1.00 73.00 125 VAL A CA 1
ATOM 958 C C . VAL A 1 125 ? -15.802 -5.920 10.210 1.00 73.00 125 VAL A C 1
ATOM 960 O O . VAL A 1 125 ? -15.333 -4.873 9.761 1.00 73.00 125 VAL A O 1
ATOM 963 N N . ASN A 1 126 ? -17.114 -6.109 10.343 1.00 76.06 126 ASN A N 1
ATOM 964 C CA . ASN A 1 126 ? -18.066 -5.020 10.179 1.00 76.06 126 ASN A CA 1
ATOM 965 C C . ASN A 1 126 ? -17.867 -4.019 11.315 1.00 76.06 126 ASN A C 1
ATOM 967 O O . ASN A 1 126 ? -18.148 -4.315 12.476 1.00 76.06 126 ASN A O 1
ATOM 971 N N . GLN A 1 127 ? -17.423 -2.815 10.976 1.00 77.19 127 GLN A N 1
ATOM 972 C CA . GLN A 1 127 ? -17.360 -1.716 11.930 1.00 77.19 127 GLN A CA 1
ATOM 973 C C . GLN A 1 127 ? -18.622 -0.892 11.826 1.00 77.19 127 GLN A C 1
ATOM 975 O O . GLN A 1 127 ? -19.155 -0.710 10.739 1.00 77.19 127 GLN A O 1
ATOM 980 N N . VAL A 1 128 ? -19.107 -0.371 12.946 1.00 79.75 128 VAL A N 1
ATOM 981 C CA . VAL A 1 128 ? -20.229 0.565 12.941 1.00 79.75 128 VAL A CA 1
ATOM 982 C C . VAL A 1 128 ? -19.675 1.951 13.218 1.00 79.75 128 VAL A C 1
ATOM 984 O O . VAL A 1 128 ? -19.401 2.306 14.361 1.00 79.75 128 VAL A O 1
ATOM 987 N N . VAL A 1 129 ? -19.505 2.743 12.161 1.00 79.56 129 VAL A N 1
ATOM 988 C CA . VAL A 1 129 ? -19.062 4.137 12.263 1.00 79.56 129 VAL A CA 1
ATOM 989 C C . VAL A 1 129 ? -20.284 5.024 12.082 1.00 79.56 129 VAL A C 1
ATOM 991 O O . VAL A 1 129 ? -20.924 5.002 11.033 1.00 79.56 129 VAL A O 1
ATOM 994 N N . ALA A 1 130 ? -20.643 5.776 13.125 1.00 82.75 130 ALA A N 1
ATOM 995 C CA . ALA A 1 130 ? -21.831 6.636 13.136 1.00 82.75 130 ALA A CA 1
ATOM 996 C C . ALA A 1 130 ? -23.138 5.900 12.753 1.00 82.75 130 ALA A C 1
ATOM 998 O O . ALA A 1 130 ? -23.984 6.436 12.042 1.00 82.75 130 ALA A O 1
ATOM 999 N N . GLY A 1 131 ? -23.296 4.650 13.203 1.00 83.94 131 GLY A N 1
ATOM 1000 C CA . GLY A 1 131 ? -24.486 3.834 12.924 1.00 83.94 131 GLY A CA 1
ATOM 1001 C C . GLY A 1 131 ? -24.515 3.184 11.536 1.00 83.94 131 GLY A C 1
ATOM 1002 O O . GLY A 1 131 ? -25.452 2.449 11.237 1.00 83.94 131 GLY A O 1
ATOM 1003 N N . ILE A 1 132 ? -23.497 3.409 10.701 1.00 84.81 132 ILE A N 1
ATOM 1004 C CA . ILE A 1 132 ? -23.372 2.792 9.378 1.00 84.81 132 ILE A CA 1
ATOM 1005 C C . ILE A 1 132 ? -22.342 1.670 9.462 1.00 84.81 132 ILE A C 1
ATOM 1007 O O . ILE A 1 132 ? -21.218 1.887 9.918 1.00 84.81 132 ILE A O 1
ATOM 1011 N N . SER A 1 133 ? -22.720 0.474 9.006 1.00 87.12 133 SER A N 1
ATOM 1012 C CA . SER A 1 133 ? -21.769 -0.622 8.852 1.00 87.12 133 SER A CA 1
ATOM 1013 C C . SER A 1 133 ? -20.793 -0.298 7.720 1.00 87.12 133 SER A C 1
ATOM 1015 O O . SER A 1 133 ? -21.198 -0.075 6.577 1.00 87.12 133 SER A O 1
ATOM 1017 N N . THR A 1 134 ? -19.509 -0.231 8.045 1.00 89.25 134 THR A N 1
ATOM 1018 C CA . THR A 1 134 ? -18.419 0.031 7.117 1.00 89.25 134 THR A CA 1
ATOM 1019 C C . THR A 1 134 ? -17.446 -1.139 7.112 1.00 89.25 134 THR A C 1
ATOM 1021 O O . THR A 1 134 ? -17.270 -1.852 8.099 1.00 89.25 134 THR A O 1
ATOM 1024 N N . ILE A 1 135 ? -16.828 -1.334 5.950 1.00 91.31 135 ILE A N 1
ATOM 1025 C CA . ILE A 1 135 ? -15.825 -2.365 5.709 1.00 91.31 135 ILE A CA 1
ATOM 1026 C C . ILE A 1 135 ? -14.527 -1.656 5.323 1.00 91.31 135 ILE A C 1
ATOM 1028 O O . ILE A 1 135 ? -14.547 -0.697 4.531 1.00 91.31 135 ILE A O 1
ATOM 1032 N N . SER A 1 136 ? -13.418 -2.114 5.900 1.00 93.31 136 SER A N 1
ATOM 1033 C CA . SER A 1 136 ? -12.076 -1.650 5.564 1.00 93.31 136 SER A CA 1
ATOM 1034 C C . SER A 1 136 ? -11.738 -2.009 4.122 1.00 93.31 136 SER A C 1
ATOM 1036 O O . SER A 1 136 ? -12.029 -3.103 3.645 1.00 93.31 136 SER A O 1
ATOM 1038 N N . LYS A 1 137 ? -11.135 -1.071 3.398 1.00 95.12 137 LYS A N 1
ATOM 1039 C CA . LYS A 1 137 ? -10.707 -1.291 2.014 1.00 95.12 137 LYS A CA 1
ATOM 1040 C C . LYS A 1 137 ? -9.479 -0.468 1.699 1.00 95.12 137 LYS A C 1
ATOM 1042 O O . LYS A 1 137 ? -9.286 0.604 2.277 1.00 95.12 137 LYS A O 1
ATOM 1047 N N . GLY A 1 138 ? -8.693 -0.931 0.738 1.00 96.06 138 GLY A N 1
ATOM 1048 C CA . GLY A 1 138 ? -7.521 -0.204 0.282 1.00 96.06 138 GLY A CA 1
ATOM 1049 C C . GLY A 1 138 ? -7.289 -0.310 -1.212 1.00 96.06 138 GLY A C 1
ATOM 1050 O O . GLY A 1 138 ? -7.884 -1.122 -1.921 1.00 96.06 138 GLY A O 1
ATOM 1051 N N . THR A 1 139 ? -6.411 0.548 -1.695 1.00 97.06 139 THR A N 1
ATOM 1052 C CA . THR A 1 139 ? -5.884 0.499 -3.048 1.00 97.06 139 THR A CA 1
ATOM 1053 C C . THR A 1 139 ? -4.402 0.802 -2.980 1.00 97.06 139 THR A C 1
ATOM 1055 O O . THR A 1 139 ? -3.981 1.723 -2.280 1.00 97.06 139 THR A O 1
ATOM 1058 N N . VAL A 1 140 ? -3.620 0.024 -3.714 1.00 96.62 140 VAL A N 1
ATOM 1059 C CA . VAL A 1 140 ? -2.183 0.212 -3.856 1.00 96.62 140 VAL A CA 1
ATOM 1060 C C . VAL A 1 140 ? -1.883 0.470 -5.313 1.00 96.62 140 VAL A C 1
ATOM 1062 O O . VAL A 1 140 ? -2.401 -0.220 -6.186 1.00 96.62 140 VAL A O 1
ATOM 1065 N N . ARG A 1 141 ? -1.042 1.458 -5.583 1.00 93.81 141 ARG A N 1
ATOM 1066 C CA . ARG A 1 141 ? -0.470 1.690 -6.899 1.00 93.81 141 ARG A CA 1
ATOM 1067 C C . ARG A 1 141 ? 1.027 1.455 -6.832 1.00 93.81 141 ARG A C 1
ATOM 1069 O O . ARG A 1 141 ? 1.713 2.099 -6.042 1.00 93.81 141 ARG A O 1
ATOM 1076 N N . VAL A 1 142 ? 1.513 0.549 -7.666 1.00 90.62 142 VAL A N 1
ATOM 1077 C CA . VAL A 1 142 ? 2.928 0.214 -7.794 1.00 90.62 142 VAL A CA 1
ATOM 1078 C C . VAL A 1 142 ? 3.430 0.778 -9.113 1.00 90.62 142 VAL A C 1
ATOM 1080 O O . VAL A 1 142 ? 2.967 0.376 -10.180 1.00 90.62 142 VAL A O 1
ATOM 1083 N N . LEU A 1 143 ? 4.362 1.721 -9.028 1.00 86.44 143 LEU A N 1
ATOM 1084 C CA . LEU A 1 143 ? 4.986 2.380 -10.165 1.00 86.44 143 LEU A CA 1
ATOM 1085 C C . LEU A 1 143 ? 6.450 1.962 -10.254 1.00 86.44 143 LEU A C 1
ATOM 1087 O O . LEU A 1 143 ? 7.226 2.289 -9.365 1.00 86.44 143 LEU A O 1
ATOM 1091 N N . SER A 1 144 ? 6.863 1.307 -11.336 1.00 79.06 144 SER A N 1
ATOM 1092 C CA . SER A 1 144 ? 8.283 1.209 -11.669 1.00 79.06 144 SER A CA 1
ATOM 1093 C C . SER A 1 144 ? 8.658 2.357 -12.590 1.00 79.06 144 SER A C 1
ATOM 1095 O O . SER A 1 144 ? 8.147 2.491 -13.709 1.00 79.06 144 SER A O 1
ATOM 1097 N N . GLN A 1 145 ? 9.564 3.199 -12.108 1.00 66.69 145 GLN A N 1
ATOM 1098 C CA . GLN A 1 145 ? 10.203 4.195 -12.940 1.00 66.69 145 GLN A CA 1
ATOM 1099 C C . GLN A 1 145 ? 11.440 3.541 -13.562 1.00 66.69 145 GLN A C 1
ATOM 1101 O O . GLN A 1 145 ? 12.499 3.442 -12.945 1.00 66.69 145 GLN A O 1
ATOM 1106 N N . GLY A 1 146 ? 11.310 3.080 -14.810 1.00 55.91 146 GLY A N 1
ATOM 1107 C CA . GLY A 1 146 ? 12.487 2.928 -15.662 1.00 55.91 146 GLY A CA 1
ATOM 1108 C C . GLY A 1 146 ? 13.180 4.289 -15.757 1.00 55.91 146 GLY A C 1
ATOM 1109 O O . GLY A 1 146 ? 12.487 5.310 -15.817 1.00 55.91 146 GLY A O 1
ATOM 1110 N N . ASN A 1 147 ? 14.517 4.329 -15.720 1.00 54.44 147 ASN A N 1
ATOM 1111 C CA . ASN A 1 147 ? 15.234 5.601 -15.775 1.00 54.44 147 ASN A CA 1
ATOM 1112 C C . ASN A 1 147 ? 14.740 6.418 -16.981 1.00 54.44 147 ASN A C 1
ATOM 1114 O O . ASN A 1 147 ? 14.699 5.969 -18.127 1.00 54.44 147 ASN A O 1
ATOM 1118 N N . GLN A 1 148 ? 14.224 7.606 -16.693 1.00 46.97 148 GLN A N 1
ATOM 1119 C CA . GLN A 1 148 ? 13.674 8.469 -17.718 1.00 46.97 148 GLN A CA 1
ATOM 1120 C C . GLN A 1 148 ? 14.795 8.844 -18.689 1.00 46.97 148 GLN A C 1
ATOM 1122 O O . GLN A 1 148 ? 15.814 9.381 -18.275 1.00 46.97 148 GLN A O 1
ATOM 1127 N N . TYR A 1 149 ? 14.553 8.607 -19.978 1.00 42.06 149 TYR A N 1
ATOM 1128 C CA . TYR A 1 149 ? 15.212 9.285 -21.093 1.00 42.06 149 TYR A CA 1
ATOM 1129 C C . TYR A 1 149 ? 16.743 9.198 -21.165 1.00 42.06 149 TYR A C 1
ATOM 1131 O O . TYR A 1 149 ? 17.455 10.021 -20.602 1.00 42.06 149 TYR A O 1
ATOM 1139 N N . GLY A 1 150 ? 17.250 8.322 -22.037 1.00 44.28 150 GLY A N 1
ATOM 1140 C CA . GLY A 1 150 ? 18.449 8.627 -22.831 1.00 44.28 150 GLY A CA 1
ATOM 1141 C C . GLY A 1 150 ? 19.750 8.906 -22.067 1.00 44.28 150 GLY A C 1
ATOM 1142 O O . GLY A 1 150 ? 20.701 9.399 -22.672 1.00 44.28 150 GLY A O 1
ATOM 1143 N N . SER A 1 151 ? 19.846 8.576 -20.777 1.00 42.62 151 SER A N 1
ATOM 1144 C CA . SER A 1 151 ? 21.129 8.509 -20.087 1.00 42.62 151 SER A CA 1
ATOM 1145 C C . SER A 1 151 ? 21.869 7.293 -20.639 1.00 42.62 151 SER A C 1
ATOM 1147 O O . SER A 1 151 ? 21.639 6.169 -20.194 1.00 42.62 151 SER A O 1
ATOM 1149 N N . GLY A 1 152 ? 22.696 7.503 -21.663 1.00 39.56 152 GLY A N 1
ATOM 1150 C CA . GLY A 1 152 ? 23.495 6.485 -22.350 1.00 39.56 152 GLY A CA 1
ATOM 1151 C C . GLY A 1 152 ? 24.577 5.842 -21.478 1.00 39.56 152 GLY A C 1
ATOM 1152 O O . GLY A 1 152 ? 25.734 5.784 -21.868 1.00 39.56 152 GLY A O 1
ATOM 1153 N N . SER A 1 153 ? 24.219 5.369 -20.290 1.00 35.81 153 SER A N 1
ATOM 1154 C CA . SER A 1 153 ? 25.094 4.675 -19.359 1.00 35.81 153 SER A CA 1
ATOM 1155 C C . SER A 1 153 ? 24.235 3.833 -18.414 1.00 35.81 153 SER A C 1
ATOM 1157 O O . SER A 1 153 ? 23.606 4.357 -17.498 1.00 35.81 153 SER A O 1
ATOM 1159 N N . SER A 1 154 ? 24.104 2.548 -18.754 1.00 42.78 154 SER A N 1
ATOM 1160 C CA . SER A 1 154 ? 24.230 1.358 -17.889 1.00 42.78 154 SER A CA 1
ATOM 1161 C C . SER A 1 154 ? 23.890 1.428 -16.388 1.00 42.78 154 SER A C 1
ATOM 1163 O O . SER A 1 154 ? 24.496 0.691 -15.617 1.00 42.78 154 SER A O 1
ATOM 1165 N N . SER A 1 155 ? 22.964 2.266 -15.929 1.00 45.97 155 SER A N 1
ATOM 1166 C CA . SER A 1 155 ? 22.537 2.257 -14.528 1.00 45.97 155 SER A CA 1
ATOM 1167 C C . SER A 1 155 ? 21.406 1.234 -14.350 1.00 45.97 155 SER A C 1
ATOM 1169 O O . SER A 1 155 ? 20.307 1.468 -14.855 1.00 45.97 155 SER A O 1
ATOM 1171 N N . PRO A 1 156 ? 21.646 0.092 -13.675 1.00 51.56 156 PRO A N 1
ATOM 1172 C CA . PRO A 1 156 ? 20.682 -1.006 -13.553 1.00 51.56 156 PRO A CA 1
ATOM 1173 C C . PRO A 1 156 ? 19.573 -0.735 -12.526 1.00 51.56 156 PRO A C 1
ATOM 1175 O O . PRO A 1 156 ? 18.737 -1.602 -12.274 1.00 51.56 156 PRO A O 1
ATOM 1178 N N . TYR A 1 157 ? 19.566 0.434 -11.884 1.00 51.53 157 TYR A N 1
ATOM 1179 C CA . TYR A 1 157 ? 18.693 0.685 -10.745 1.00 51.53 157 TYR A CA 1
ATOM 1180 C C . TYR A 1 157 ? 17.297 1.099 -11.215 1.00 51.53 157 TYR A C 1
ATOM 1182 O O . TYR A 1 157 ? 17.003 2.276 -11.416 1.00 51.53 157 TYR A O 1
ATOM 1190 N N . ARG A 1 158 ? 16.428 0.099 -11.384 1.00 66.38 158 ARG A N 1
ATOM 1191 C CA . ARG A 1 158 ? 14.974 0.285 -11.361 1.00 66.38 158 ARG A CA 1
ATOM 1192 C C . ARG A 1 158 ? 14.607 0.842 -9.984 1.00 66.38 158 ARG A C 1
ATOM 1194 O O . ARG A 1 158 ? 15.101 0.337 -8.980 1.00 66.38 158 ARG A O 1
ATOM 1201 N N . SER A 1 159 ? 13.803 1.898 -9.922 1.00 81.69 159 SER A N 1
ATOM 1202 C CA . SER A 1 159 ? 13.153 2.301 -8.675 1.00 81.69 159 SER A CA 1
ATOM 1203 C C . SER A 1 159 ? 11.678 1.946 -8.758 1.00 81.69 159 SER A C 1
ATOM 1205 O O . SER A 1 159 ? 11.053 2.041 -9.822 1.00 81.69 159 SER A O 1
ATOM 1207 N N . VAL A 1 160 ? 11.133 1.495 -7.636 1.00 86.88 160 VAL A N 1
ATOM 1208 C CA . VAL A 1 160 ? 9.714 1.185 -7.505 1.00 86.88 160 VAL A CA 1
ATOM 1209 C C . VAL A 1 160 ? 9.131 2.083 -6.433 1.00 86.88 160 VAL A C 1
ATOM 1211 O O . VAL A 1 160 ? 9.619 2.115 -5.311 1.00 86.88 160 VAL A O 1
ATOM 1214 N N . GLU A 1 161 ? 8.088 2.820 -6.777 1.00 92.31 161 GLU A N 1
ATOM 1215 C CA . GLU A 1 161 ? 7.301 3.593 -5.831 1.00 92.31 161 GLU A CA 1
ATOM 1216 C C . GLU A 1 161 ? 5.987 2.868 -5.553 1.00 92.31 161 GLU A C 1
ATOM 1218 O O . GLU A 1 161 ? 5.267 2.474 -6.472 1.00 92.31 161 GLU A O 1
ATOM 1223 N N . VAL A 1 162 ? 5.665 2.713 -4.275 1.00 94.06 162 VAL A N 1
ATOM 1224 C CA . VAL A 1 162 ? 4.417 2.122 -3.802 1.00 94.06 162 VAL A CA 1
ATOM 1225 C C . VAL A 1 162 ? 3.607 3.215 -3.123 1.00 94.06 162 VAL A C 1
ATOM 1227 O O . VAL A 1 162 ? 4.075 3.859 -2.186 1.00 94.06 162 VAL A O 1
ATOM 1230 N N . TYR A 1 163 ? 2.386 3.420 -3.603 1.00 96.50 163 TYR A N 1
ATOM 1231 C CA . TYR A 1 163 ? 1.415 4.339 -3.025 1.00 96.50 163 TYR A CA 1
ATOM 1232 C C . TYR A 1 163 ? 0.243 3.530 -2.505 1.00 96.50 163 TYR A C 1
ATOM 1234 O O . TYR A 1 163 ? -0.489 2.943 -3.298 1.00 96.50 163 TYR A O 1
ATOM 1242 N N . LEU A 1 164 ? 0.043 3.508 -1.196 1.00 97.44 164 LEU A N 1
ATOM 1243 C CA . LEU A 1 164 ? -1.101 2.860 -0.573 1.00 97.44 164 LEU A CA 1
ATOM 1244 C C . LEU A 1 164 ? -2.061 3.921 -0.048 1.00 97.44 164 LEU A C 1
ATOM 1246 O O . LEU A 1 164 ? -1.652 4.905 0.567 1.00 97.44 164 LEU A O 1
ATOM 1250 N N . GLN A 1 165 ? -3.351 3.692 -0.268 1.00 97.00 165 GLN A N 1
ATOM 1251 C CA . GLN A 1 165 ? -4.425 4.432 0.372 1.00 97.00 165 GLN A CA 1
ATOM 1252 C C . GLN A 1 165 ? -5.462 3.453 0.912 1.00 97.00 165 GLN A C 1
ATOM 1254 O O . GLN A 1 165 ? -5.951 2.596 0.179 1.00 97.00 165 GLN A O 1
ATOM 1259 N N . SER A 1 166 ? -5.852 3.616 2.172 1.00 96.25 166 SER A N 1
ATOM 1260 C CA . SER A 1 166 ? -6.926 2.848 2.797 1.00 96.25 166 SER A CA 1
ATOM 1261 C C . SER A 1 166 ? -8.044 3.750 3.316 1.00 96.25 166 SER A C 1
ATOM 1263 O O . SER A 1 166 ? -7.894 4.970 3.459 1.00 96.25 166 SER A O 1
ATOM 1265 N N . ARG A 1 167 ? -9.208 3.144 3.555 1.00 95.00 167 ARG A N 1
ATOM 1266 C CA . ARG A 1 167 ? -10.378 3.775 4.169 1.00 95.00 167 ARG A CA 1
ATOM 1267 C C . ARG A 1 167 ? -11.046 2.813 5.139 1.00 95.00 167 ARG A C 1
ATOM 1269 O O . ARG A 1 167 ? -11.051 1.606 4.901 1.00 95.00 167 ARG A O 1
ATOM 1276 N N . ASN A 1 168 ? -11.692 3.384 6.152 1.0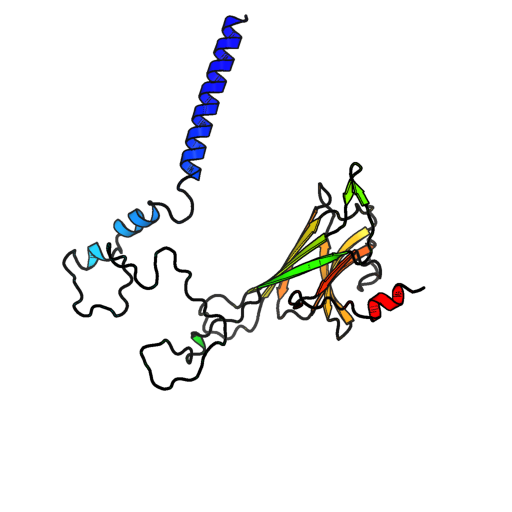0 93.00 168 ASN A N 1
ATOM 1277 C CA . ASN A 1 168 ? -12.389 2.665 7.215 1.00 93.00 168 ASN A CA 1
ATOM 1278 C C . ASN A 1 168 ? -11.474 1.672 7.943 1.00 93.00 168 ASN A C 1
ATOM 1280 O O . ASN A 1 168 ? -11.912 0.574 8.279 1.00 93.00 168 ASN A O 1
ATOM 1284 N N . LEU A 1 169 ? -10.194 2.011 8.131 1.00 92.19 169 LEU A N 1
ATOM 1285 C CA . LEU A 1 169 ? -9.369 1.245 9.060 1.00 92.19 169 LEU A CA 1
ATOM 1286 C C . LEU A 1 169 ? -9.859 1.498 10.496 1.00 92.19 169 LEU A C 1
ATOM 1288 O O . LEU A 1 169 ? -10.182 2.647 10.827 1.00 92.19 169 LEU A O 1
ATOM 1292 N N . PRO A 1 170 ? -9.935 0.453 11.340 1.00 89.75 170 PRO A N 1
ATOM 1293 C CA . PRO A 1 170 ? -10.265 0.646 12.746 1.00 89.75 170 PRO A CA 1
ATOM 1294 C C . PRO A 1 170 ? -9.262 1.597 13.422 1.00 89.75 170 PRO A C 1
ATOM 1296 O O . PRO A 1 170 ? -8.073 1.584 13.085 1.00 89.75 170 PRO A O 1
ATOM 1299 N N . PRO A 1 171 ? -9.688 2.424 14.387 1.00 90.12 171 PRO A N 1
ATOM 1300 C CA . PRO A 1 171 ? -8.732 3.109 15.242 1.00 90.12 171 PRO A CA 1
ATOM 1301 C C . PRO A 1 171 ? -7.949 2.068 16.051 1.00 90.12 171 PRO A C 1
ATOM 1303 O O . PRO A 1 171 ? -8.535 1.137 16.604 1.00 90.12 171 PRO A O 1
ATOM 1306 N N . LEU A 1 172 ? -6.631 2.235 16.118 1.00 91.88 172 LEU A N 1
ATOM 1307 C CA . LEU A 1 172 ? -5.760 1.428 16.966 1.00 91.88 172 LEU A CA 1
ATOM 1308 C C . LEU A 1 172 ? -5.456 2.185 18.264 1.00 91.88 172 LEU A C 1
ATOM 1310 O O . LEU A 1 172 ? -5.502 3.416 18.305 1.00 91.88 172 LEU A O 1
ATOM 1314 N N . GLY A 1 173 ? -5.174 1.444 19.336 1.00 92.19 173 GLY A N 1
ATOM 1315 C CA . GLY A 1 173 ? -4.607 2.025 20.554 1.00 92.19 173 GLY A CA 1
ATOM 1316 C C . GLY A 1 173 ? -3.162 2.482 20.335 1.00 92.19 173 GLY A C 1
ATOM 1317 O O . GLY A 1 173 ? -2.536 2.111 19.349 1.00 92.19 173 GLY A O 1
ATOM 1318 N N . SER A 1 174 ? -2.599 3.229 21.288 1.00 93.75 174 SER A N 1
ATOM 1319 C CA . SER A 1 174 ? -1.211 3.729 21.224 1.00 93.75 174 SER A CA 1
ATOM 1320 C C . SER A 1 174 ? -0.133 2.639 21.205 1.00 93.75 174 SER A C 1
ATOM 1322 O O . SER A 1 174 ? 1.036 2.937 20.991 1.00 93.75 174 SER A O 1
ATOM 1324 N N . GLU A 1 175 ? -0.523 1.396 21.474 1.00 95.50 175 GLU A N 1
ATOM 1325 C CA . GLU A 1 175 ? 0.352 0.226 21.524 1.00 95.50 175 GLU A CA 1
ATOM 1326 C C . GLU A 1 175 ? 0.409 -0.527 20.189 1.00 95.50 175 GLU A C 1
ATOM 1328 O O . GLU A 1 175 ? 1.081 -1.547 20.120 1.00 95.50 175 GLU A O 1
ATOM 1333 N N . ASN A 1 176 ? -0.301 -0.071 19.145 1.00 95.81 176 ASN A N 1
ATOM 1334 C CA . ASN A 1 176 ? -0.334 -0.757 17.854 1.00 95.81 176 ASN A CA 1
ATOM 1335 C C . ASN A 1 176 ? -0.296 0.216 16.669 1.00 95.81 176 ASN A C 1
ATOM 1337 O O . ASN A 1 176 ? -0.873 1.302 16.724 1.00 95.81 176 ASN A O 1
ATOM 1341 N N . TYR A 1 177 ? 0.313 -0.220 15.569 1.00 96.12 177 TYR A N 1
ATOM 1342 C CA . TYR A 1 177 ? 0.364 0.496 14.294 1.00 96.12 177 TYR A CA 1
ATOM 1343 C C . TYR A 1 177 ? -0.069 -0.416 13.155 1.00 96.12 177 TYR A C 1
ATOM 1345 O O . TYR A 1 177 ? -0.038 -1.637 13.276 1.00 96.12 177 TYR A O 1
ATOM 1353 N N . TYR A 1 178 ? -0.467 0.176 12.029 1.00 97.38 178 TYR A N 1
ATOM 1354 C CA . TYR A 1 178 ? -0.555 -0.601 10.803 1.00 97.38 178 TYR A CA 1
ATOM 1355 C C . TYR A 1 178 ? 0.823 -0.694 10.172 1.00 97.38 178 TYR A C 1
ATOM 1357 O O . TYR A 1 178 ? 1.499 0.324 10.040 1.00 97.38 178 TYR A O 1
ATOM 1365 N N . GLU A 1 179 ? 1.202 -1.873 9.706 1.00 97.06 179 GLU A N 1
ATOM 1366 C CA . GLU A 1 179 ? 2.400 -2.045 8.891 1.00 97.06 179 GLU A CA 1
ATOM 1367 C C . GLU A 1 179 ? 2.030 -2.602 7.526 1.00 97.06 179 GLU A C 1
ATOM 1369 O O . GLU A 1 179 ? 1.128 -3.431 7.386 1.00 97.06 179 GLU A O 1
ATOM 1374 N N . VAL A 1 180 ? 2.687 -2.081 6.494 1.00 97.38 180 VAL A N 1
ATOM 1375 C CA . VAL A 1 180 ? 2.450 -2.492 5.115 1.00 97.38 180 VAL A CA 1
ATOM 1376 C C . VAL A 1 180 ? 3.598 -3.377 4.671 1.00 97.38 180 VAL A C 1
ATOM 1378 O O . VAL A 1 180 ? 4.759 -2.992 4.762 1.00 97.38 180 VAL A O 1
ATOM 1381 N N . TRP A 1 181 ? 3.259 -4.527 4.108 1.00 96.75 181 TRP A N 1
ATOM 1382 C CA . TRP A 1 181 ? 4.207 -5.541 3.680 1.00 96.75 181 TRP A CA 1
ATOM 1383 C C . TRP A 1 181 ? 4.043 -5.832 2.195 1.00 96.75 181 TRP A C 1
ATOM 1385 O O . TRP A 1 181 ? 2.930 -5.993 1.693 1.00 96.75 181 TRP A O 1
ATOM 1395 N N . LEU A 1 182 ? 5.168 -5.941 1.499 1.00 95.44 182 LEU A N 1
ATOM 1396 C CA . LEU A 1 182 ? 5.264 -6.620 0.216 1.00 95.44 182 LEU A CA 1
ATOM 1397 C C . LEU A 1 182 ? 5.605 -8.081 0.493 1.00 95.44 182 LEU A C 1
ATOM 1399 O O . LEU A 1 182 ? 6.610 -8.364 1.136 1.00 95.44 182 LEU A O 1
ATOM 1403 N N . VAL A 1 183 ? 4.775 -9.000 0.020 1.00 94.06 183 VAL A N 1
ATOM 1404 C CA . VAL A 1 183 ? 4.925 -10.432 0.276 1.00 94.06 183 VAL A CA 1
ATOM 1405 C C . VAL A 1 183 ? 5.183 -11.136 -1.046 1.00 94.06 183 VAL A C 1
ATOM 1407 O O . VAL A 1 183 ? 4.484 -10.893 -2.028 1.00 94.06 183 VAL A O 1
ATOM 1410 N N . ASP A 1 184 ? 6.190 -12.001 -1.071 1.00 93.12 184 ASP A N 1
ATOM 1411 C CA . ASP A 1 184 ? 6.330 -13.032 -2.095 1.00 93.12 184 ASP A CA 1
ATOM 1412 C C . ASP A 1 184 ? 5.629 -14.298 -1.595 1.00 93.12 184 ASP A C 1
ATOM 1414 O O . ASP A 1 184 ? 6.140 -15.000 -0.725 1.00 93.12 184 ASP A O 1
ATOM 1418 N N . THR A 1 185 ? 4.434 -14.577 -2.111 1.00 89.81 185 THR A N 1
ATOM 1419 C CA . THR A 1 185 ? 3.603 -15.709 -1.688 1.00 89.81 185 THR A CA 1
ATOM 1420 C C . THR A 1 185 ? 4.243 -17.062 -1.989 1.00 89.81 185 THR A C 1
ATOM 1422 O O . THR A 1 185 ? 3.912 -18.047 -1.328 1.00 89.81 185 THR A O 1
ATOM 1425 N N . SER A 1 186 ? 5.186 -17.121 -2.936 1.00 88.50 186 SER A N 1
ATOM 1426 C CA . SER A 1 186 ? 5.885 -18.356 -3.294 1.00 88.50 186 SER A CA 1
ATOM 1427 C C . SER A 1 186 ? 6.964 -18.739 -2.277 1.00 88.50 186 SER A C 1
ATOM 1429 O O . SER A 1 186 ? 7.087 -19.911 -1.919 1.00 88.50 186 SER A O 1
ATOM 1431 N N . SER A 1 187 ? 7.724 -17.758 -1.781 1.00 86.69 187 SER A N 1
ATOM 1432 C CA . SER A 1 187 ? 8.773 -17.967 -0.774 1.00 86.69 187 SER A CA 1
ATOM 1433 C C . SER A 1 187 ? 8.300 -17.719 0.659 1.00 86.69 187 SER A C 1
ATOM 1435 O O . SER A 1 187 ? 8.955 -18.151 1.607 1.00 86.69 187 SER A O 1
ATOM 1437 N N . GLY A 1 188 ? 7.174 -17.023 0.824 1.00 84.75 188 GLY A N 1
ATOM 1438 C CA . GLY A 1 188 ? 6.677 -16.536 2.106 1.00 84.75 188 GLY A CA 1
ATOM 1439 C C . GLY A 1 188 ? 7.509 -15.395 2.690 1.00 84.75 188 GLY A C 1
ATOM 1440 O O . GLY A 1 188 ? 7.346 -15.095 3.868 1.00 84.75 188 GLY A O 1
ATOM 1441 N N . TYR A 1 189 ? 8.417 -14.785 1.917 1.00 90.25 189 TYR A N 1
ATOM 1442 C CA . TYR A 1 189 ? 9.304 -13.730 2.404 1.00 90.25 189 TYR A CA 1
ATOM 1443 C C . TYR A 1 189 ? 8.585 -12.368 2.420 1.00 90.25 189 TYR A C 1
ATOM 1445 O O . TYR A 1 189 ? 8.206 -11.875 1.351 1.00 90.25 189 TYR A O 1
ATOM 1453 N N . PRO A 1 190 ? 8.394 -11.740 3.596 1.00 93.88 190 PRO A N 1
ATOM 1454 C CA . PRO A 1 190 ? 7.778 -10.428 3.702 1.00 93.88 190 PRO A CA 1
ATOM 1455 C C . PRO A 1 190 ? 8.842 -9.322 3.754 1.00 93.88 190 PRO A C 1
ATOM 1457 O O . PRO A 1 190 ? 9.889 -9.456 4.387 1.00 93.88 190 PRO A O 1
ATOM 1460 N N . ILE A 1 191 ? 8.558 -8.201 3.100 1.00 94.12 191 ILE A N 1
ATOM 1461 C CA . ILE A 1 191 ? 9.374 -6.986 3.112 1.00 94.12 191 ILE A CA 1
ATOM 1462 C C . ILE A 1 191 ? 8.509 -5.853 3.650 1.00 94.12 191 ILE A C 1
ATOM 1464 O O . ILE A 1 191 ? 7.518 -5.483 3.016 1.00 94.12 191 ILE A O 1
ATOM 1468 N N . SER A 1 192 ? 8.896 -5.281 4.789 1.00 95.56 192 SER A N 1
ATOM 1469 C CA . SER A 1 192 ? 8.241 -4.084 5.316 1.00 95.56 192 SER A CA 1
ATOM 1470 C C . SER A 1 192 ? 8.430 -2.903 4.362 1.00 95.56 192 SER A C 1
ATOM 1472 O O . SER A 1 192 ? 9.539 -2.600 3.911 1.00 95.56 192 SER A O 1
ATOM 1474 N N . LEU A 1 193 ? 7.323 -2.236 4.052 1.00 95.19 193 LEU A N 1
ATOM 1475 C CA . LEU A 1 193 ? 7.261 -0.979 3.310 1.00 95.19 193 LEU A CA 1
ATOM 1476 C C . LEU A 1 193 ? 7.073 0.222 4.250 1.00 95.19 193 LEU A C 1
ATOM 1478 O O . LEU A 1 193 ? 7.094 1.366 3.794 1.00 95.19 193 LEU A O 1
ATOM 1482 N N . GLY A 1 194 ? 6.885 -0.027 5.547 1.00 94.88 194 GLY A N 1
ATOM 1483 C CA . GLY A 1 194 ? 6.764 0.992 6.579 1.00 94.88 194 GLY A CA 1
ATOM 1484 C C . GLY A 1 194 ? 5.420 1.018 7.304 1.00 94.88 194 GLY A C 1
ATOM 1485 O O . GLY A 1 194 ? 4.453 0.340 6.947 1.00 94.88 194 GLY A O 1
ATOM 1486 N N . LEU A 1 195 ? 5.399 1.853 8.341 1.00 95.06 195 LEU A N 1
ATOM 1487 C CA . LEU A 1 195 ? 4.279 2.025 9.256 1.00 95.06 195 LEU A CA 1
ATOM 1488 C C . LEU A 1 195 ? 3.270 3.052 8.739 1.00 95.06 195 LEU A C 1
ATOM 1490 O O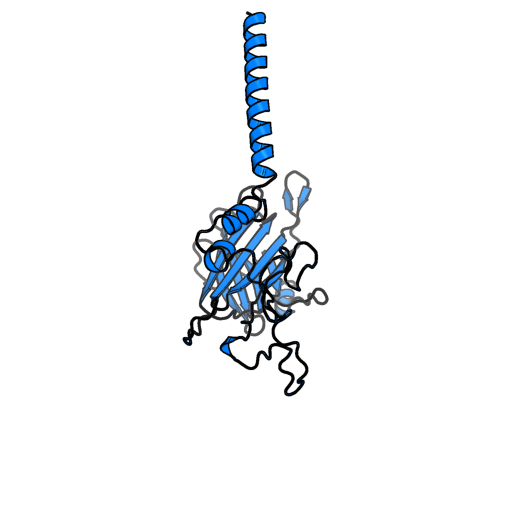 . LEU A 1 195 ? 3.603 3.993 8.015 1.00 95.06 195 LEU A O 1
ATOM 1494 N N . MET A 1 196 ? 2.025 2.884 9.161 1.00 94.50 196 MET A N 1
ATOM 1495 C CA . MET A 1 196 ? 0.899 3.715 8.787 1.00 94.50 196 MET A CA 1
ATOM 1496 C C . MET A 1 196 ? -0.048 3.895 9.979 1.00 94.50 196 MET A C 1
ATOM 1498 O O . MET A 1 196 ? -0.341 2.966 10.728 1.00 94.50 196 MET A O 1
ATOM 1502 N N . GLU A 1 197 ? -0.584 5.102 10.125 1.00 90.88 197 GLU A N 1
ATOM 1503 C CA . GLU A 1 197 ? -1.595 5.423 11.133 1.00 90.88 197 GLU A CA 1
ATOM 1504 C C . GLU A 1 197 ? -2.955 5.650 10.475 1.00 90.88 197 GLU A C 1
ATOM 1506 O O . GLU A 1 197 ? -3.055 6.219 9.383 1.00 90.88 197 GLU A O 1
ATOM 1511 N N . SER A 1 198 ? -4.028 5.249 11.158 1.00 88.00 198 SER A N 1
ATOM 1512 C CA . SER A 1 198 ? -5.378 5.622 10.741 1.00 88.00 198 SER A CA 1
ATOM 1513 C C . SER A 1 198 ? -5.606 7.112 11.005 1.00 88.00 198 SER A C 1
ATOM 1515 O O . SER A 1 198 ? -5.830 7.522 12.142 1.00 88.00 198 SER A O 1
ATOM 1517 N N . GLY A 1 199 ? -5.592 7.920 9.947 1.00 80.62 199 GLY A N 1
ATOM 1518 C CA . GLY A 1 199 ? -5.864 9.351 10.016 1.00 80.62 199 GLY A CA 1
ATOM 1519 C C . GLY A 1 199 ? -7.343 9.697 10.229 1.00 80.62 199 GLY A C 1
ATOM 1520 O O . GLY A 1 199 ? -8.213 8.842 10.427 1.00 80.62 199 GLY A O 1
ATOM 1521 N N . ILE A 1 200 ? -7.641 10.998 10.149 1.00 74.19 200 ILE A N 1
ATOM 1522 C CA . ILE A 1 200 ? -8.997 11.554 10.284 1.00 74.19 200 ILE A CA 1
ATOM 1523 C C . ILE A 1 200 ? -9.947 10.883 9.282 1.00 74.19 200 ILE A C 1
ATOM 1525 O O . ILE A 1 200 ? -9.640 10.766 8.097 1.00 74.19 200 ILE A O 1
ATOM 1529 N N . GLY A 1 201 ? -11.119 10.451 9.756 1.00 79.12 201 GLY A N 1
ATOM 1530 C CA . GLY A 1 201 ? -12.099 9.750 8.919 1.00 79.12 201 GLY A CA 1
ATOM 1531 C C . GLY A 1 201 ? -11.691 8.320 8.557 1.00 79.12 201 GLY A C 1
ATOM 1532 O O . GLY A 1 201 ? -12.158 7.792 7.547 1.00 79.12 201 GLY A O 1
ATOM 1533 N N . SER A 1 202 ? -10.809 7.706 9.353 1.00 86.25 202 SER A N 1
ATOM 1534 C CA . SER A 1 202 ? -10.323 6.337 9.160 1.00 86.25 202 SER A CA 1
ATOM 1535 C C . SER A 1 202 ? -9.626 6.118 7.816 1.00 86.25 202 SER A C 1
ATOM 1537 O O . SER A 1 202 ? -9.678 5.025 7.245 1.00 86.25 202 SER A O 1
ATOM 1539 N N . THR A 1 203 ? -9.014 7.169 7.265 1.00 90.88 203 THR A N 1
ATOM 1540 C CA . THR A 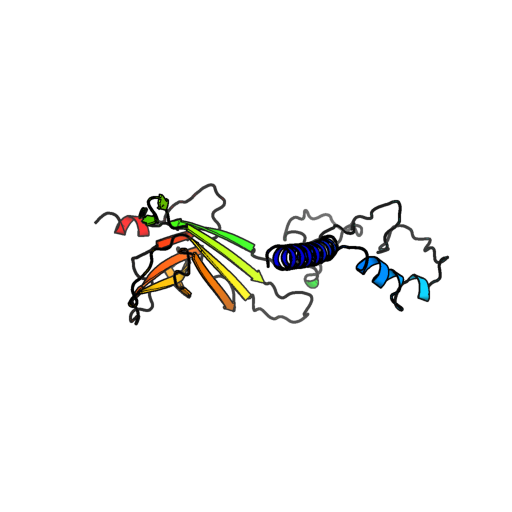1 203 ? -8.213 7.078 6.042 1.00 90.88 203 THR A CA 1
ATOM 1541 C C . THR A 1 203 ? -6.742 7.067 6.378 1.00 90.88 203 THR A C 1
ATOM 1543 O O . THR A 1 203 ? -6.297 7.887 7.177 1.00 90.88 203 THR A O 1
ATOM 1546 N N . ALA A 1 204 ? -5.989 6.201 5.718 1.00 93.94 204 ALA A N 1
ATOM 1547 C CA . ALA A 1 204 ? -4.555 6.122 5.907 1.00 93.94 204 ALA A CA 1
ATOM 1548 C C . ALA A 1 204 ? -3.837 6.090 4.558 1.00 93.94 204 ALA A C 1
ATOM 1550 O O . ALA A 1 204 ? -4.418 5.698 3.538 1.00 93.94 204 ALA A O 1
ATOM 1551 N N . GLN A 1 205 ? -2.605 6.592 4.534 1.00 95.38 205 GLN A N 1
ATOM 1552 C CA . GLN A 1 205 ? -1.800 6.701 3.324 1.00 95.38 205 GLN A CA 1
ATOM 1553 C C . GLN A 1 205 ? -0.351 6.350 3.634 1.00 95.38 205 GLN A C 1
ATOM 1555 O O . GLN A 1 205 ? 0.173 6.744 4.672 1.00 95.38 205 GLN A O 1
ATOM 1560 N N . LEU A 1 206 ? 0.297 5.667 2.696 1.00 96.06 206 LEU A N 1
ATOM 1561 C CA . LEU A 1 206 ? 1.725 5.377 2.736 1.00 96.06 206 LEU A CA 1
ATOM 1562 C C . LEU A 1 206 ? 2.317 5.623 1.349 1.00 96.06 206 LEU A C 1
ATOM 1564 O O . LEU A 1 206 ? 1.734 5.239 0.332 1.00 96.06 206 LEU A O 1
ATOM 1568 N N . ARG A 1 207 ? 3.497 6.243 1.314 1.00 95.75 207 ARG A N 1
ATOM 1569 C CA . ARG A 1 207 ? 4.344 6.311 0.125 1.00 95.75 207 ARG A CA 1
ATOM 1570 C C . ARG A 1 207 ? 5.696 5.716 0.473 1.00 95.75 207 ARG A C 1
ATOM 1572 O O . ARG A 1 207 ? 6.362 6.214 1.374 1.00 95.75 207 ARG A O 1
ATOM 1579 N N . PHE A 1 208 ? 6.108 4.711 -0.284 1.00 94.38 208 PHE A N 1
ATOM 1580 C CA . PHE A 1 208 ? 7.393 4.056 -0.104 1.00 94.38 208 PHE A CA 1
ATOM 1581 C C . PHE A 1 208 ? 8.149 3.965 -1.425 1.00 94.38 208 PHE A C 1
ATOM 1583 O O . PHE A 1 208 ? 7.537 3.856 -2.488 1.00 94.38 208 PHE A O 1
ATOM 1590 N N . GLN A 1 209 ? 9.476 4.017 -1.359 1.00 92.31 209 GLN A N 1
ATOM 1591 C CA . GLN A 1 209 ? 10.347 3.894 -2.521 1.00 92.31 209 GLN A CA 1
ATOM 1592 C C . GLN A 1 209 ? 11.358 2.772 -2.287 1.00 92.31 209 GLN A C 1
ATOM 1594 O O . GLN A 1 209 ? 12.175 2.843 -1.373 1.00 92.31 209 GLN A O 1
ATOM 1599 N N . LEU A 1 210 ? 11.319 1.756 -3.146 1.00 88.69 210 LEU A N 1
ATOM 1600 C CA . LEU A 1 210 ? 12.300 0.681 -3.204 1.00 88.69 210 LEU A CA 1
ATOM 1601 C C . LEU A 1 210 ? 13.359 0.992 -4.254 1.00 88.69 210 LEU A C 1
ATOM 1603 O O . LEU A 1 210 ? 13.052 1.359 -5.393 1.00 88.69 210 LEU A O 1
ATOM 1607 N N . ASN A 1 211 ? 14.612 0.766 -3.875 1.00 86.56 211 ASN A N 1
ATOM 1608 C CA . ASN A 1 211 ? 15.717 0.685 -4.816 1.00 86.56 211 ASN A CA 1
ATOM 1609 C C . ASN A 1 211 ? 15.827 -0.761 -5.307 1.00 86.56 211 ASN A C 1
ATOM 1611 O O . ASN A 1 211 ? 16.127 -1.659 -4.523 1.00 86.56 211 ASN A O 1
ATOM 1615 N N . GLY A 1 212 ? 15.601 -0.985 -6.597 1.00 81.44 212 GLY A N 1
ATOM 1616 C CA . GLY A 1 212 ? 15.653 -2.296 -7.232 1.00 81.44 212 GLY A CA 1
ATOM 1617 C C . GLY A 1 212 ? 14.319 -2.734 -7.833 1.00 81.44 212 GLY A C 1
ATOM 1618 O O . GLY A 1 212 ? 13.404 -1.945 -8.062 1.00 81.44 212 GLY A O 1
ATOM 1619 N N . GLU A 1 213 ? 14.240 -4.024 -8.137 1.00 80.31 213 GLU A N 1
ATOM 1620 C CA . GLU A 1 213 ? 13.039 -4.645 -8.687 1.00 80.31 213 GLU A CA 1
ATOM 1621 C C . GLU A 1 213 ? 12.034 -4.981 -7.587 1.00 80.31 213 GLU A C 1
ATOM 1623 O O . GLU A 1 213 ? 12.407 -5.272 -6.449 1.00 80.31 213 GLU A O 1
ATOM 1628 N N . LEU A 1 214 ? 10.751 -4.972 -7.946 1.00 84.00 214 LEU A N 1
ATOM 1629 C CA . LEU A 1 214 ? 9.686 -5.440 -7.071 1.00 84.00 214 LEU A CA 1
ATOM 1630 C C . LEU A 1 214 ? 9.838 -6.956 -6.869 1.00 84.00 214 LEU A C 1
ATOM 1632 O O . LEU A 1 214 ? 9.682 -7.722 -7.817 1.00 84.00 214 LEU A O 1
ATOM 1636 N N . LYS A 1 215 ? 10.150 -7.379 -5.641 1.00 84.56 215 LYS A N 1
ATOM 1637 C CA . LYS A 1 215 ? 10.282 -8.791 -5.250 1.00 84.56 215 LYS A CA 1
ATOM 1638 C C . LYS A 1 215 ? 9.112 -9.210 -4.361 1.00 84.56 215 LYS A C 1
ATOM 1640 O O . LYS A 1 215 ? 9.279 -9.388 -3.161 1.00 84.56 215 LYS A O 1
ATOM 1645 N N . GLY A 1 216 ? 7.928 -9.284 -4.953 1.00 89.88 216 GLY A N 1
ATOM 1646 C CA . GLY A 1 216 ? 6.710 -9.736 -4.289 1.00 89.88 216 GLY A CA 1
ATOM 1647 C C . GLY A 1 216 ? 5.523 -9.700 -5.238 1.00 89.88 216 GLY A C 1
ATOM 1648 O O . GLY A 1 216 ? 5.521 -8.954 -6.220 1.00 89.88 216 GLY A O 1
ATOM 1649 N N . ASP A 1 217 ? 4.532 -10.524 -4.940 1.00 93.12 217 ASP A N 1
ATOM 1650 C CA . ASP A 1 217 ? 3.319 -10.735 -5.727 1.00 93.12 217 ASP A CA 1
ATOM 1651 C C . ASP A 1 217 ? 2.044 -10.457 -4.912 1.00 93.12 217 ASP A C 1
ATOM 1653 O O . ASP A 1 217 ? 0.941 -10.575 -5.437 1.00 93.12 217 ASP A O 1
ATOM 1657 N N . ALA A 1 218 ? 2.168 -10.000 -3.664 1.00 95.38 218 ALA A N 1
ATOM 1658 C CA . ALA A 1 218 ? 1.052 -9.529 -2.854 1.00 95.38 218 ALA A CA 1
ATOM 1659 C C . ALA A 1 218 ? 1.427 -8.341 -1.963 1.00 95.38 218 ALA A C 1
ATOM 1661 O O . ALA A 1 218 ? 2.582 -8.146 -1.589 1.00 95.38 218 ALA A O 1
ATOM 1662 N N . ILE A 1 219 ? 0.422 -7.545 -1.608 1.00 96.75 219 ILE A N 1
ATOM 1663 C CA . ILE A 1 219 ? 0.507 -6.512 -0.580 1.00 96.75 219 ILE A CA 1
ATOM 1664 C C . ILE A 1 219 ? -0.404 -6.903 0.575 1.00 96.75 219 ILE A C 1
ATOM 1666 O O . ILE A 1 219 ? -1.557 -7.291 0.376 1.00 96.75 219 ILE A O 1
ATOM 1670 N N . MET A 1 220 ? 0.117 -6.745 1.782 1.00 96.56 220 MET A N 1
ATOM 1671 C CA . MET A 1 220 ? -0.563 -7.055 3.025 1.00 96.56 220 MET A CA 1
ATOM 1672 C C . MET A 1 220 ? -0.466 -5.863 3.978 1.00 96.56 220 MET A C 1
ATOM 1674 O O . MET A 1 220 ? 0.537 -5.156 3.991 1.00 96.56 220 MET A O 1
ATOM 1678 N N . VAL A 1 221 ? -1.513 -5.624 4.761 1.00 97.25 221 VAL A N 1
ATOM 1679 C CA . VAL A 1 221 ? -1.514 -4.655 5.861 1.00 97.25 221 VAL A CA 1
ATOM 1680 C C . VAL A 1 221 ? -1.873 -5.399 7.134 1.00 97.25 221 VAL A C 1
ATOM 1682 O O . VAL A 1 221 ? -2.933 -6.025 7.174 1.00 97.25 221 VAL A O 1
ATOM 1685 N N . THR A 1 222 ? -1.023 -5.317 8.149 1.00 96.94 222 THR A N 1
ATOM 1686 C CA . THR A 1 222 ? -1.194 -5.990 9.446 1.00 96.94 222 THR A CA 1
ATOM 1687 C C . THR A 1 222 ? -1.308 -4.985 10.587 1.00 96.94 222 THR A C 1
ATOM 1689 O O . THR A 1 222 ? -1.028 -3.799 10.396 1.00 96.94 222 THR A O 1
ATOM 1692 N N . VAL A 1 223 ? -1.760 -5.445 11.756 1.00 96.62 223 VAL A N 1
ATOM 1693 C CA . VAL A 1 223 ? -1.685 -4.693 13.019 1.00 96.62 223 VAL A CA 1
ATOM 1694 C C . VAL A 1 223 ? -0.475 -5.171 13.811 1.00 96.62 223 VAL A C 1
ATOM 1696 O O . VAL A 1 223 ? -0.494 -6.278 14.335 1.00 96.62 223 VAL A O 1
ATOM 1699 N N . GLU A 1 224 ? 0.530 -4.317 13.946 1.00 95.56 224 GLU A N 1
ATOM 1700 C CA . GLU A 1 224 ? 1.786 -4.626 14.630 1.00 95.56 224 GLU A CA 1
ATOM 1701 C C . GLU A 1 224 ? 1.860 -3.952 16.005 1.00 95.56 224 GLU A C 1
ATOM 1703 O O . GLU A 1 224 ? 1.415 -2.803 16.141 1.00 95.56 224 GLU A O 1
ATOM 1708 N N . PRO A 1 225 ? 2.418 -4.623 17.030 1.00 94.75 225 PRO A N 1
ATOM 1709 C CA . PRO A 1 225 ? 2.639 -4.020 18.337 1.00 94.75 225 PRO A CA 1
ATOM 1710 C C . PRO A 1 225 ? 3.724 -2.938 18.275 1.00 94.75 225 PRO A C 1
ATOM 1712 O O . PRO A 1 225 ? 4.624 -2.971 17.443 1.00 94.75 225 PRO A O 1
ATOM 1715 N N . PHE A 1 226 ? 3.684 -1.982 19.201 1.00 90.94 226 PHE A N 1
ATOM 1716 C CA . PHE A 1 226 ? 4.734 -0.981 19.354 1.00 90.94 226 PHE A CA 1
ATOM 1717 C C . PHE A 1 226 ? 5.127 -0.799 20.827 1.00 90.94 226 PHE A C 1
ATOM 1719 O O . PHE A 1 226 ? 4.286 -0.394 21.635 1.00 90.94 226 PHE A O 1
ATOM 1726 N N . PRO A 1 227 ? 6.402 -1.039 21.196 1.00 92.31 227 PRO A N 1
ATOM 1727 C CA . PRO A 1 227 ? 7.529 -1.394 20.325 1.00 92.31 227 PRO A CA 1
ATOM 1728 C C . PRO A 1 227 ? 7.447 -2.833 19.790 1.00 92.31 227 PRO A C 1
ATOM 1730 O O . PRO A 1 227 ? 7.108 -3.752 20.533 1.00 92.31 227 PRO A O 1
ATOM 1733 N N . ASP A 1 228 ? 7.809 -3.014 18.521 1.00 91.25 228 ASP A N 1
ATOM 1734 C CA . ASP A 1 228 ? 7.887 -4.330 17.888 1.00 91.25 228 ASP A CA 1
ATOM 1735 C C . ASP A 1 228 ? 9.235 -5.013 18.188 1.00 91.25 228 ASP A C 1
ATOM 1737 O O . ASP A 1 228 ? 10.299 -4.385 18.164 1.00 91.25 228 ASP A O 1
ATOM 1741 N N . ILE A 1 229 ? 9.179 -6.304 18.510 1.00 90.94 229 ILE A N 1
ATOM 1742 C CA . ILE A 1 229 ? 10.330 -7.155 18.839 1.00 90.94 229 ILE A CA 1
ATOM 1743 C C . ILE A 1 229 ? 10.544 -8.224 17.751 1.00 90.94 229 ILE A C 1
ATOM 1745 O O . ILE A 1 229 ? 11.662 -8.729 17.616 1.00 90.94 229 ILE A O 1
ATOM 1749 N N . ASP A 1 230 ? 9.511 -8.578 16.979 1.00 87.81 230 ASP A N 1
ATOM 1750 C CA . ASP A 1 230 ? 9.573 -9.612 15.945 1.00 87.81 230 ASP A CA 1
ATOM 1751 C C . ASP A 1 230 ? 9.466 -8.957 14.564 1.00 87.81 230 ASP A C 1
ATOM 1753 O O . ASP A 1 230 ? 8.390 -8.527 14.187 1.00 87.81 230 ASP A O 1
ATOM 1757 N N . PRO A 1 231 ? 10.534 -8.936 13.747 1.00 88.12 231 PRO A N 1
ATOM 1758 C CA . PRO A 1 231 ? 10.534 -8.235 12.458 1.00 88.12 231 PRO A CA 1
ATOM 1759 C C . PRO A 1 231 ? 9.670 -8.911 11.374 1.00 88.12 231 PRO A C 1
ATOM 1761 O O . PRO A 1 231 ? 9.839 -8.637 10.182 1.00 88.12 231 PRO A O 1
ATOM 1764 N N . ARG A 1 232 ? 8.827 -9.873 11.748 1.00 90.38 232 ARG A N 1
ATOM 1765 C CA . ARG A 1 232 ? 7.930 -10.607 10.859 1.00 90.38 232 ARG A CA 1
ATOM 1766 C C . ARG A 1 232 ? 6.521 -10.042 11.005 1.00 90.38 232 ARG A C 1
ATOM 1768 O O . ARG A 1 232 ? 6.136 -9.709 12.117 1.00 90.38 232 ARG A O 1
ATOM 1775 N N . PRO A 1 233 ? 5.724 -10.036 9.925 1.00 93.75 233 PRO A N 1
ATOM 1776 C CA . PRO A 1 233 ? 4.330 -9.647 10.025 1.00 93.75 233 PRO A CA 1
ATOM 1777 C C . PRO A 1 233 ? 3.608 -10.529 11.042 1.00 93.75 233 PRO A C 1
ATOM 1779 O O . PRO A 1 233 ? 3.726 -11.761 11.009 1.00 93.75 233 PRO A O 1
ATOM 1782 N N . THR A 1 234 ? 2.826 -9.898 11.906 1.00 94.38 234 THR A N 1
ATOM 1783 C CA . THR A 1 234 ? 1.859 -10.583 12.759 1.00 94.38 234 THR A CA 1
ATOM 1784 C C . THR A 1 234 ? 0.816 -11.337 11.936 1.00 94.38 234 THR A C 1
ATOM 1786 O O . THR A 1 234 ? 0.567 -11.077 10.757 1.00 94.38 234 THR A O 1
ATOM 1789 N N . GLU A 1 235 ? 0.134 -12.267 12.601 1.00 92.94 235 GLU A N 1
ATOM 1790 C CA . GLU A 1 235 ? -0.988 -13.010 12.022 1.00 92.94 235 GLU A CA 1
ATOM 1791 C C . GLU A 1 235 ? -2.251 -12.140 11.848 1.00 92.94 235 GLU A C 1
ATOM 1793 O O . GLU A 1 235 ? -3.192 -12.546 11.168 1.00 92.94 235 GLU A O 1
ATOM 1798 N N . ASN A 1 236 ? -2.281 -10.931 12.424 1.00 94.19 236 ASN A N 1
ATOM 1799 C CA . ASN A 1 236 ? -3.430 -10.028 12.380 1.00 94.19 236 ASN A CA 1
ATOM 1800 C C . ASN A 1 236 ? -3.459 -9.223 11.073 1.00 94.19 236 ASN A C 1
ATOM 1802 O O . ASN A 1 236 ? -3.147 -8.028 11.029 1.00 94.19 236 ASN A O 1
ATOM 1806 N N . VAL A 1 237 ? -3.820 -9.905 9.987 1.00 95.31 237 VAL A N 1
ATOM 1807 C CA . VAL A 1 237 ? -3.960 -9.305 8.661 1.00 95.31 237 VAL A CA 1
ATOM 1808 C C . VAL A 1 237 ? -5.280 -8.546 8.559 1.00 95.31 237 VAL A C 1
ATOM 1810 O O . VAL A 1 237 ? -6.356 -9.100 8.753 1.00 95.31 237 VAL A O 1
ATOM 1813 N N . VAL A 1 238 ? -5.210 -7.275 8.170 1.00 95.06 238 VAL A N 1
ATOM 1814 C CA . VAL A 1 238 ? -6.386 -6.406 8.020 1.00 95.06 238 VAL A CA 1
ATOM 1815 C C . VAL A 1 238 ? -6.773 -6.243 6.566 1.00 95.06 238 VAL A C 1
ATOM 1817 O O . VAL A 1 238 ? -7.951 -6.327 6.232 1.00 95.06 238 VAL A O 1
ATOM 1820 N N . LEU A 1 239 ? -5.798 -6.010 5.689 1.00 96.44 239 LEU A N 1
ATOM 1821 C CA . LEU A 1 239 ? -6.028 -5.864 4.256 1.00 96.44 239 LEU A CA 1
ATOM 1822 C C . LEU A 1 239 ? -5.047 -6.730 3.471 1.00 96.44 239 LEU A C 1
ATOM 1824 O O . LEU A 1 239 ? -3.870 -6.799 3.811 1.00 96.44 239 LEU A O 1
ATOM 1828 N N . TYR A 1 240 ? -5.518 -7.333 2.384 1.00 96.19 240 TYR A N 1
ATOM 1829 C CA . TYR A 1 240 ? -4.702 -8.161 1.502 1.00 96.19 240 TYR A CA 1
ATOM 1830 C C . TYR A 1 240 ? -5.102 -7.975 0.036 1.00 96.19 240 TYR A C 1
ATOM 1832 O O . TYR A 1 240 ? -6.282 -7.794 -0.281 1.00 96.19 240 TYR A O 1
ATOM 1840 N N . GLY A 1 241 ? -4.131 -8.027 -0.873 1.00 95.25 241 GLY A N 1
ATOM 1841 C CA . GLY A 1 241 ? -4.391 -8.065 -2.310 1.00 95.25 241 GLY A CA 1
ATOM 1842 C C . GLY A 1 241 ? -3.168 -8.470 -3.127 1.00 95.25 241 GLY A C 1
ATOM 1843 O O . GLY A 1 241 ? -2.044 -8.094 -2.810 1.00 95.25 241 GLY A O 1
ATOM 1844 N N . GLU A 1 242 ? -3.395 -9.213 -4.207 1.00 94.56 242 GLU A N 1
ATOM 1845 C CA . GLU A 1 242 ? -2.337 -9.744 -5.072 1.00 94.56 242 GLU A CA 1
ATOM 1846 C C . GLU A 1 242 ? -1.987 -8.802 -6.236 1.00 94.56 242 GLU A C 1
ATOM 1848 O O . GLU A 1 242 ? -2.849 -8.239 -6.920 1.00 94.56 242 GLU A O 1
ATOM 1853 N N . ILE A 1 243 ? -0.689 -8.658 -6.490 1.00 89.81 243 ILE A N 1
ATOM 1854 C CA . ILE A 1 243 ? -0.089 -7.910 -7.589 1.00 89.81 243 ILE A CA 1
ATOM 1855 C C . ILE A 1 243 ? -0.114 -8.811 -8.828 1.00 89.81 243 ILE A C 1
ATOM 1857 O O . ILE A 1 243 ? 0.680 -9.733 -8.960 1.00 89.81 243 ILE A O 1
ATOM 1861 N N . GLY A 1 244 ? -1.020 -8.535 -9.767 1.00 75.06 244 GLY A N 1
ATOM 1862 C CA . GLY A 1 244 ? -1.086 -9.267 -11.041 1.00 75.06 244 GLY A CA 1
ATOM 1863 C C . GLY A 1 244 ? -2.349 -10.098 -11.250 1.00 75.06 244 GLY A C 1
ATOM 1864 O O . GLY A 1 244 ? -2.533 -10.648 -12.337 1.00 75.06 244 GLY A O 1
ATOM 1865 N N . GLN A 1 245 ? -3.281 -10.116 -10.292 1.00 52.44 245 GLN A N 1
ATOM 1866 C CA . GLN A 1 245 ? -4.614 -10.646 -10.563 1.00 52.44 245 GLN A CA 1
ATOM 1867 C C . GLN A 1 245 ? -5.358 -9.726 -11.540 1.00 52.44 245 GLN A C 1
ATOM 1869 O O . GLN A 1 245 ? -5.951 -8.704 -11.189 1.00 52.44 245 GLN A O 1
ATOM 1874 N N . THR A 1 246 ? -5.370 -10.116 -12.816 1.00 40.97 246 THR A N 1
ATOM 1875 C CA . THR A 1 246 ? -6.433 -9.691 -13.730 1.00 40.97 246 THR A CA 1
ATOM 1876 C C . THR A 1 246 ? -7.742 -10.182 -13.105 1.00 40.97 246 THR A C 1
ATOM 1878 O O . THR A 1 246 ? -7.785 -11.335 -12.700 1.00 40.97 246 THR A O 1
ATOM 1881 N N . ARG A 1 247 ? -8.782 -9.336 -13.001 1.00 38.62 247 ARG A N 1
ATOM 1882 C CA . ARG A 1 247 ? -10.072 -9.491 -12.258 1.00 38.62 247 ARG A CA 1
ATOM 1883 C C . ARG A 1 247 ? -10.789 -10.871 -12.200 1.00 38.62 247 ARG A C 1
ATOM 1885 O O . ARG A 1 247 ? -11.860 -10.946 -11.609 1.00 38.62 247 ARG A O 1
ATOM 1892 N N . LYS A 1 248 ? -10.298 -11.937 -12.830 1.00 36.41 248 LYS A N 1
ATOM 1893 C CA . LYS A 1 248 ? -10.957 -13.237 -12.985 1.00 36.41 248 LYS A CA 1
ATOM 1894 C C . LYS A 1 248 ? -10.614 -14.325 -11.963 1.00 36.41 248 LYS A C 1
ATOM 1896 O O . LYS A 1 248 ? -11.303 -15.337 -11.987 1.00 36.41 248 LYS A O 1
ATOM 1901 N N . GLN A 1 249 ? -9.647 -14.163 -11.068 1.00 37.28 249 GLN A N 1
ATOM 1902 C CA . GLN A 1 249 ? -9.380 -15.176 -10.040 1.00 37.28 249 GLN A CA 1
ATOM 1903 C C . GLN A 1 249 ? -8.787 -14.502 -8.815 1.00 37.28 249 GLN A C 1
ATOM 1905 O O . GLN A 1 249 ? -7.635 -14.116 -8.881 1.00 37.28 249 GLN A O 1
ATOM 1910 N N . VAL A 1 250 ? -9.568 -14.364 -7.739 1.00 40.81 250 VAL A N 1
ATOM 1911 C CA . VAL A 1 250 ? -9.036 -14.188 -6.381 1.00 40.81 250 VAL A CA 1
ATOM 1912 C C . VAL A 1 250 ? -9.010 -15.578 -5.765 1.00 40.81 250 VAL A C 1
ATOM 1914 O O . VAL A 1 250 ? -10.015 -16.035 -5.225 1.00 40.81 250 VAL A O 1
ATOM 1917 N N . ASN A 1 251 ? -7.899 -16.291 -5.922 1.00 45.03 251 ASN A N 1
ATOM 1918 C CA . ASN A 1 251 ? -7.667 -17.522 -5.174 1.00 45.03 251 ASN A CA 1
ATOM 1919 C C . ASN A 1 251 ? -6.879 -17.141 -3.926 1.00 45.03 251 ASN A C 1
ATOM 1921 O O . ASN A 1 251 ? -5.670 -16.981 -4.009 1.00 45.03 251 ASN A O 1
ATOM 1925 N N . MET A 1 252 ? -7.546 -16.991 -2.780 1.00 49.53 252 MET A N 1
ATOM 1926 C CA . MET A 1 252 ? -6.816 -16.825 -1.522 1.00 49.53 252 MET A CA 1
ATOM 1927 C C . MET A 1 252 ? -5.881 -18.032 -1.311 1.00 49.53 252 MET A C 1
ATOM 1929 O O . MET A 1 252 ? -6.346 -19.172 -1.449 1.00 49.53 252 MET A O 1
ATOM 1933 N N . PRO A 1 253 ? -4.590 -17.828 -0.986 1.00 49.62 253 PRO A N 1
ATOM 1934 C CA . PRO A 1 253 ? -3.682 -18.935 -0.728 1.00 49.62 253 PRO A CA 1
ATOM 1935 C C . PRO A 1 253 ? -4.195 -19.783 0.443 1.00 49.62 253 PRO A C 1
ATOM 1937 O O . PRO A 1 253 ? -4.540 -19.265 1.507 1.00 49.62 253 PRO A O 1
ATOM 1940 N N . ALA A 1 254 ? -4.224 -21.106 0.266 1.00 52.84 254 ALA A N 1
ATOM 1941 C CA . ALA A 1 254 ? -4.744 -22.041 1.269 1.00 52.84 254 ALA A CA 1
ATOM 1942 C C . ALA A 1 254 ? -3.979 -21.994 2.609 1.00 52.84 254 ALA A C 1
ATOM 1944 O O . ALA A 1 254 ? -4.529 -22.376 3.641 1.00 52.84 254 ALA A O 1
ATOM 1945 N N . SER A 1 255 ? -2.737 -21.498 2.612 1.00 48.66 255 SER A N 1
ATOM 1946 C CA . SER A 1 255 ? -1.926 -21.302 3.819 1.00 48.66 255 SER A CA 1
ATOM 1947 C C . SER A 1 255 ? -2.504 -20.254 4.775 1.00 48.66 255 SER A C 1
ATOM 1949 O O . SER A 1 255 ? -2.351 -20.411 5.981 1.00 48.66 255 SER A O 1
ATOM 1951 N N . PHE A 1 256 ? -3.234 -19.252 4.276 1.00 49.47 256 PHE A N 1
ATOM 1952 C CA . PHE A 1 256 ? -3.918 -18.262 5.120 1.00 49.47 256 PHE A CA 1
ATOM 1953 C C . PHE A 1 256 ? -5.315 -18.726 5.560 1.00 49.47 256 PHE A C 1
ATOM 1955 O O . PHE A 1 256 ? -5.791 -18.344 6.623 1.00 49.47 256 PHE A O 1
ATOM 1962 N N . ALA A 1 257 ? -5.950 -19.629 4.806 1.00 43.31 257 ALA A N 1
ATOM 1963 C CA . ALA A 1 257 ? -7.205 -20.261 5.219 1.00 43.31 257 ALA A CA 1
ATOM 1964 C C . ALA A 1 257 ? -7.012 -21.313 6.332 1.00 43.31 257 ALA A C 1
ATOM 1966 O O . ALA A 1 257 ? -7.950 -21.609 7.068 1.00 43.31 257 ALA A O 1
ATOM 1967 N N . MET A 1 258 ? -5.811 -21.885 6.480 1.00 35.94 258 MET A N 1
ATOM 1968 C CA . MET A 1 258 ? -5.549 -22.938 7.473 1.00 35.94 258 MET A CA 1
ATOM 1969 C C . MET A 1 258 ? -5.406 -22.407 8.913 1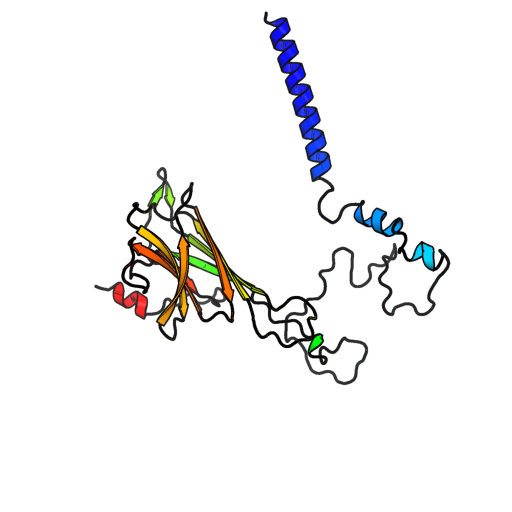.00 35.94 258 MET A C 1
ATOM 1971 O O . MET A 1 258 ? -5.617 -23.170 9.854 1.00 35.94 258 MET A O 1
ATOM 1975 N N . VAL A 1 259 ? -5.135 -21.109 9.098 1.00 42.72 259 VAL A N 1
ATOM 1976 C CA . VAL A 1 259 ? -5.211 -20.439 10.416 1.00 42.72 259 VAL A CA 1
ATOM 1977 C C . VAL A 1 259 ? -6.669 -20.130 10.808 1.00 42.72 259 VAL A C 1
ATOM 1979 O O . VAL A 1 259 ? -6.982 -20.021 11.983 1.00 42.72 259 VAL A O 1
ATOM 1982 N N . MET A 1 260 ? -7.599 -20.122 9.847 1.00 40.12 260 MET A N 1
ATOM 1983 C CA . MET A 1 260 ? -9.025 -19.802 10.046 1.00 40.12 260 MET A CA 1
ATOM 1984 C C . MET A 1 260 ? -9.905 -21.013 10.425 1.00 40.12 260 MET A C 1
ATOM 1986 O O . MET A 1 260 ? -11.131 -20.912 10.446 1.00 40.12 260 MET A O 1
ATOM 1990 N N . ALA A 1 261 ? -9.304 -22.180 10.686 1.00 33.16 261 ALA A N 1
ATOM 1991 C CA . ALA A 1 261 ? -10.014 -23.418 11.029 1.00 33.16 261 ALA A CA 1
ATOM 1992 C C . ALA A 1 261 ? -9.649 -23.981 12.418 1.00 33.16 261 ALA A C 1
ATOM 1994 O O . ALA A 1 261 ? -9.843 -25.177 12.662 1.00 33.16 261 ALA A O 1
ATOM 1995 N N . ARG A 1 262 ? -9.121 -23.151 13.326 1.00 35.34 262 ARG A N 1
ATOM 1996 C CA . ARG A 1 262 ? -8.912 -23.503 14.737 1.00 35.34 262 ARG A CA 1
ATOM 1997 C C . ARG A 1 262 ? -9.491 -22.461 15.673 1.00 35.34 262 ARG A C 1
ATOM 1999 O O . ARG A 1 262 ? -9.330 -21.264 15.373 1.00 35.34 262 ARG A O 1
#

Sequence (262 aa):
MLRRTAVLLIAVLIVSTVSFVMALEDTSSSGYTGYSSRERRATDPYSRVQYFGYDYVRPLTNYGSKGPRLTTQGAKGDSGAAFTLDTSDFSSRGRDPSRISNFDPGMKGSDRVDIVVNLFPAEVVNQVVAGISTISKGTVRVLSQGNQYGSGSSSPYRSVEVYLQSRNLPPLGSENYYEVWLVDTSSGYPISLGLMESGIGSTAQLRFQLNGELKGDAIMVTVEPFPDIDPRPTENVVLYGEIGQTRKQVNMPASFAMVMAR